Protein AF-A0AAV0SVF1-F1 (afdb_monomer_lite)

pLDDT: mean 73.75, std 19.64, range [35.25, 98.69]

InterPro domains:
  IPR013882 DNA endonuclease activator Ctp1, C-terminal [PF08573] (170-200)
  IPR033316 DNA endonuclease RBBP8-like [PTHR15107] (120-200)

Organism: NCBI:txid86335

Sequence (203 aa):
MEWWDEKKALLATIQRQEQEAVALARRFKLLQQTLKEQQKLLDRYQRALGAVEAKSRSSAAKPKRSTTKKTAIIKPIVHRSNSGLASTWAEEKRRMLKKSKWEQMLGLAALGTSDKESFQVEQTSDRPKSFAYIEVVRNREERKALLGHDCIECKKYYDALGEIGTIDAAAQKHKCSRHRARFEPYQTPDDFWRLSFPDSEPQ

Secondary structure (DSSP, 8-state):
--HHHHHHHHHHHHHHHHHHHHHHHHHHHHHHHHHHHHHHHHHHHHHHHHHHHHHHHHHT--------------PPP--------PPPHHHHHHHHHS--HHHHHHHHHTT--S---------S--S--SS--------HHHHHHSPB---HHHHHHHHHHGGGGTTSHHHHHHHH-S-B-SSPPPPPPTTTT--S-------

Radius of gyration: 34.01 Å; chains: 1; bounding box: 77×52×99 Å

Foldseek 3Di:
DPVVVVVVVVVVVVVVVVVVVVVVVVVVVVVVVVVVVVVVVVVVVVVVVVVVVVVVVVVVDDDDDDDDDDDDDDDDDPPPPPPDDPQDVVRVVVVVVPQDPVRVVVVVVVPDDDDDDDPPPPDPPPDPDPDDDFDDDPDPVVQLPFQADADPVNVVVVVVVPPPCVVPVRVVRSVPGPHGGNDDDDDQDPPNPPPDDPPPPDD

Structure (mmCIF, N/CA/C/O backbone):
data_AF-A0AAV0SVF1-F1
#
_entry.id   AF-A0AAV0SVF1-F1
#
loop_
_atom_site.group_PDB
_atom_site.id
_atom_site.type_symbol
_atom_site.label_atom_id
_atom_site.label_alt_id
_atom_site.label_comp_id
_atom_site.label_asym_id
_atom_site.label_entity_id
_atom_site.label_seq_id
_atom_site.pdbx_PDB_ins_code
_atom_site.Cartn_x
_atom_site.Cartn_y
_atom_site.Cartn_z
_atom_site.occupancy
_atom_site.B_iso_or_equiv
_atom_site.auth_seq_id
_atom_site.auth_comp_id
_atom_site.auth_asym_id
_atom_site.auth_atom_id
_atom_site.pdbx_PDB_model_num
ATOM 1 N N . MET A 1 1 ? 24.956 6.305 -26.436 1.00 60.16 1 MET A N 1
ATOM 2 C CA . MET A 1 1 ? 25.172 6.911 -25.109 1.00 60.16 1 MET A CA 1
ATOM 3 C C . MET A 1 1 ? 26.489 6.367 -24.602 1.00 60.16 1 MET A C 1
ATOM 5 O O . MET A 1 1 ? 26.703 5.169 -24.729 1.00 60.16 1 MET A O 1
ATOM 9 N N . GLU A 1 2 ? 27.383 7.230 -24.129 1.00 92.56 2 GLU A N 1
ATOM 10 C CA . GLU A 1 2 ? 28.657 6.795 -23.556 1.00 92.56 2 GLU A CA 1
ATOM 11 C C . GLU A 1 2 ? 28.394 6.188 -22.171 1.00 92.56 2 GLU A C 1
ATOM 13 O O . GLU A 1 2 ? 27.665 6.763 -21.363 1.00 92.56 2 GLU A O 1
ATOM 18 N N . TRP A 1 3 ? 28.997 5.039 -21.861 1.00 93.25 3 TRP A N 1
ATOM 19 C CA . TRP A 1 3 ? 28.802 4.325 -20.585 1.00 93.25 3 TRP A CA 1
ATOM 20 C C . TRP A 1 3 ? 29.055 5.201 -19.336 1.00 93.25 3 TRP A C 1
ATOM 22 O O . TRP A 1 3 ? 28.461 5.001 -18.273 1.00 93.25 3 TRP A O 1
ATOM 32 N N . TRP A 1 4 ? 29.908 6.219 -19.460 1.00 93.62 4 TRP A N 1
ATOM 33 C CA . TRP A 1 4 ? 30.178 7.193 -18.402 1.00 93.62 4 TRP A CA 1
ATOM 34 C C . TRP A 1 4 ? 28.961 8.052 -18.037 1.00 93.62 4 TRP A C 1
ATOM 36 O O . TRP A 1 4 ? 28.755 8.341 -16.854 1.00 93.62 4 TRP A O 1
ATOM 46 N N . ASP A 1 5 ? 28.133 8.418 -19.017 1.00 95.94 5 ASP A N 1
ATOM 47 C CA . ASP A 1 5 ? 26.912 9.195 -18.792 1.00 95.94 5 ASP A CA 1
ATOM 48 C C . ASP A 1 5 ? 25.851 8.352 -18.084 1.00 95.94 5 ASP A C 1
ATOM 50 O O . ASP A 1 5 ? 25.214 8.814 -17.135 1.00 95.94 5 ASP A O 1
ATOM 54 N N . GLU A 1 6 ? 25.725 7.083 -18.474 1.00 95.31 6 GLU A N 1
ATOM 55 C CA . GLU A 1 6 ? 24.835 6.120 -17.820 1.00 95.31 6 GLU A CA 1
ATOM 56 C C . GLU A 1 6 ? 25.246 5.896 -16.362 1.00 95.31 6 GLU A C 1
ATOM 58 O O . GLU A 1 6 ? 24.420 5.988 -15.452 1.00 95.31 6 GLU A O 1
ATOM 63 N N . LYS A 1 7 ? 26.545 5.699 -16.106 1.00 97.12 7 LYS A N 1
ATOM 64 C CA . LYS A 1 7 ? 27.084 5.581 -14.745 1.00 97.12 7 LYS A CA 1
ATOM 65 C C . LYS A 1 7 ? 26.778 6.823 -13.906 1.00 97.12 7 LYS A C 1
ATOM 67 O O . LYS A 1 7 ? 26.373 6.701 -12.749 1.00 97.12 7 LYS A O 1
ATOM 72 N N . LYS A 1 8 ? 26.953 8.019 -14.473 1.00 97.38 8 LYS A N 1
ATOM 73 C CA . LYS A 1 8 ? 26.656 9.286 -13.793 1.00 97.38 8 LYS A CA 1
ATOM 74 C C . LYS A 1 8 ? 25.164 9.419 -13.476 1.00 97.38 8 LYS A C 1
ATOM 76 O O . LYS A 1 8 ? 24.819 9.819 -12.365 1.00 97.38 8 LYS A O 1
ATOM 81 N N . ALA A 1 9 ? 24.292 9.050 -14.413 1.00 97.00 9 ALA A N 1
ATOM 82 C CA . ALA A 1 9 ? 22.846 9.061 -14.214 1.00 97.00 9 ALA A CA 1
ATOM 83 C C . ALA A 1 9 ? 22.417 8.094 -13.099 1.00 97.00 9 ALA A C 1
ATOM 85 O O . ALA A 1 9 ? 21.658 8.480 -12.211 1.00 97.00 9 ALA A O 1
ATOM 86 N N . LEU A 1 10 ? 22.956 6.871 -13.088 1.00 97.06 10 LEU A N 1
ATOM 87 C CA . LEU A 1 10 ? 22.670 5.878 -12.049 1.00 97.06 10 LEU A CA 1
ATOM 88 C C . LEU A 1 10 ? 23.103 6.356 -10.660 1.00 97.06 10 LEU A C 1
ATOM 90 O O . LEU A 1 10 ? 22.326 6.263 -9.711 1.00 97.06 10 LEU A O 1
ATOM 94 N N . LEU A 1 11 ? 24.304 6.928 -10.539 1.00 98.19 11 LEU A N 1
ATOM 95 C CA . LEU A 1 11 ? 24.783 7.486 -9.271 1.00 98.19 11 LEU A CA 1
ATOM 96 C C . LEU A 1 11 ? 23.905 8.645 -8.784 1.00 98.19 11 LEU A C 1
ATOM 98 O O . LEU A 1 11 ? 23.599 8.718 -7.596 1.00 98.19 11 LEU A O 1
ATOM 102 N N . ALA A 1 12 ? 23.452 9.518 -9.687 1.00 98.12 12 ALA A N 1
ATOM 103 C CA . ALA A 1 12 ? 22.538 10.601 -9.335 1.00 98.12 12 ALA A CA 1
ATOM 104 C C . ALA A 1 12 ? 21.180 10.075 -8.834 1.00 98.12 12 ALA A C 1
ATOM 106 O O . ALA A 1 12 ? 20.622 10.617 -7.877 1.00 98.12 12 ALA A O 1
ATOM 107 N N . THR A 1 13 ? 20.658 9.002 -9.437 1.00 97.94 13 THR A N 1
ATOM 108 C CA . THR A 1 13 ? 19.427 8.347 -8.969 1.00 97.94 13 THR A CA 1
ATOM 109 C C . THR A 1 13 ? 19.617 7.728 -7.586 1.00 97.94 13 THR A C 1
ATOM 111 O O . THR A 1 13 ? 18.765 7.934 -6.722 1.00 97.94 13 THR A O 1
ATOM 114 N N . ILE A 1 14 ? 20.736 7.037 -7.342 1.00 98.38 14 ILE A N 1
ATOM 115 C CA . ILE A 1 14 ? 21.052 6.459 -6.024 1.00 98.38 14 ILE A CA 1
ATOM 116 C C . ILE A 1 14 ? 21.102 7.561 -4.960 1.00 98.38 14 ILE A C 1
ATOM 118 O O . ILE A 1 14 ? 20.411 7.469 -3.948 1.00 98.38 14 ILE A O 1
ATOM 122 N N . GLN A 1 15 ? 21.825 8.652 -5.222 1.00 98.38 15 GLN A N 1
ATOM 123 C CA . GLN A 1 15 ? 21.910 9.783 -4.293 1.00 98.38 15 GLN A CA 1
ATOM 124 C C . GLN A 1 15 ? 20.539 10.397 -3.990 1.00 98.38 15 GLN A C 1
ATOM 126 O O . GLN A 1 15 ? 20.249 10.746 -2.845 1.00 98.38 15 GLN A O 1
ATOM 131 N N . ARG A 1 16 ? 19.669 10.520 -5.000 1.00 98.50 16 ARG A N 1
ATOM 132 C CA . ARG A 1 16 ? 18.301 11.015 -4.802 1.00 98.50 16 ARG A CA 1
ATOM 133 C C . ARG A 1 16 ? 17.500 10.087 -3.891 1.00 98.50 16 ARG A C 1
ATOM 135 O O . ARG A 1 16 ? 16.871 10.563 -2.951 1.00 98.50 16 ARG A O 1
ATOM 142 N N . GLN A 1 17 ? 17.560 8.781 -4.137 1.00 98.31 17 GLN A N 1
ATOM 143 C CA . GLN A 1 17 ? 16.862 7.786 -3.322 1.00 98.31 17 GLN A CA 1
ATOM 144 C C . GLN A 1 17 ? 17.359 7.787 -1.872 1.00 98.31 17 GLN A C 1
ATOM 146 O O . GLN A 1 17 ? 16.555 7.701 -0.944 1.00 98.31 17 GLN A O 1
ATOM 151 N N . GLU A 1 18 ? 18.663 7.957 -1.651 1.00 98.44 18 GLU A N 1
ATOM 152 C CA . GLU A 1 18 ? 19.232 8.099 -0.308 1.00 98.44 18 GLU A CA 1
ATOM 153 C C . GLU A 1 18 ? 18.702 9.350 0.406 1.00 98.44 18 GLU A C 1
ATOM 155 O O . GLU A 1 18 ? 18.286 9.282 1.566 1.00 98.44 18 GLU A O 1
ATOM 160 N N . GLN A 1 19 ? 18.651 10.493 -0.285 1.00 98.31 19 GLN A N 1
ATOM 161 C CA . GLN A 1 19 ? 18.098 11.730 0.273 1.00 98.31 19 GLN A CA 1
ATOM 162 C C . GLN A 1 19 ? 16.609 11.592 0.613 1.00 98.31 19 GLN A C 1
ATOM 164 O O . GLN A 1 19 ? 16.176 12.011 1.692 1.00 98.31 19 GLN A O 1
ATOM 169 N N . GLU A 1 20 ? 15.829 10.972 -0.273 1.00 98.19 20 GLU A N 1
ATOM 170 C CA . GLU A 1 20 ? 14.415 10.677 -0.045 1.00 98.19 20 GLU A CA 1
ATOM 171 C C . GLU A 1 20 ? 14.228 9.758 1.167 1.00 98.19 20 GLU A C 1
ATOM 173 O O . GLU A 1 20 ? 13.408 10.054 2.041 1.00 98.19 20 GLU A O 1
ATOM 178 N N . ALA A 1 21 ? 15.034 8.701 1.292 1.00 98.25 21 ALA A N 1
ATOM 179 C CA . ALA A 1 21 ? 14.998 7.795 2.436 1.00 98.25 21 ALA A CA 1
ATOM 180 C C . ALA A 1 21 ? 15.298 8.525 3.757 1.00 98.25 21 ALA A C 1
ATOM 182 O O . ALA A 1 21 ? 14.586 8.344 4.751 1.00 98.25 21 ALA A O 1
ATOM 183 N N . VAL A 1 22 ? 16.294 9.417 3.771 1.00 98.44 22 VAL A N 1
ATOM 184 C CA . VAL A 1 22 ? 16.617 10.247 4.944 1.00 98.44 22 VAL A CA 1
ATOM 185 C C . VAL A 1 22 ? 15.463 11.194 5.289 1.00 98.44 22 VAL A C 1
ATOM 187 O O . VAL A 1 22 ? 15.104 11.334 6.465 1.00 98.44 22 VAL A O 1
ATOM 190 N N . ALA A 1 23 ? 14.849 11.834 4.293 1.00 98.19 23 ALA A N 1
ATOM 191 C CA . ALA A 1 23 ? 13.707 12.719 4.502 1.00 98.19 23 ALA A CA 1
ATOM 192 C C . ALA A 1 23 ? 12.494 11.960 5.065 1.00 98.19 23 ALA A C 1
ATOM 194 O O . ALA A 1 23 ? 11.862 12.417 6.024 1.00 98.19 23 ALA A O 1
ATOM 195 N N . LEU A 1 24 ? 12.200 10.776 4.525 1.00 98.44 24 LEU A N 1
ATOM 196 C CA . LEU A 1 24 ? 11.136 9.902 5.015 1.00 98.44 24 LEU A CA 1
ATOM 197 C C . LEU A 1 24 ? 11.396 9.442 6.450 1.00 98.44 24 LEU A C 1
ATOM 199 O O . LEU A 1 24 ? 10.483 9.496 7.272 1.00 98.44 24 LEU A O 1
ATOM 203 N N . ALA A 1 25 ? 12.635 9.088 6.800 1.00 98.38 25 ALA A N 1
ATOM 204 C CA . ALA A 1 25 ? 12.987 8.708 8.166 1.00 98.38 25 ALA A CA 1
ATOM 205 C C . ALA A 1 25 ? 12.718 9.841 9.174 1.00 98.38 25 ALA A C 1
ATOM 207 O O . ALA A 1 25 ? 12.224 9.593 10.277 1.00 98.38 25 ALA A O 1
ATOM 208 N N . ARG A 1 26 ? 12.989 11.100 8.797 1.00 98.44 26 ARG A N 1
ATOM 209 C CA . ARG A 1 26 ? 12.666 12.276 9.628 1.00 98.44 26 ARG A CA 1
ATOM 210 C C . ARG A 1 26 ? 11.157 12.456 9.787 1.00 98.44 26 ARG A C 1
ATOM 212 O O . ARG A 1 26 ? 10.683 12.613 10.911 1.00 98.44 26 ARG A O 1
ATOM 219 N N . ARG A 1 27 ? 10.401 12.381 8.684 1.00 98.50 27 ARG A N 1
ATOM 220 C CA . ARG A 1 27 ? 8.928 12.480 8.697 1.00 98.50 27 ARG A CA 1
ATOM 221 C C . ARG A 1 27 ? 8.298 11.382 9.552 1.00 98.50 27 ARG A C 1
ATOM 223 O O . ARG A 1 27 ? 7.418 11.661 10.358 1.00 98.50 27 ARG A O 1
ATOM 230 N N . PHE A 1 28 ? 8.789 10.152 9.427 1.00 98.69 28 PHE A N 1
ATOM 231 C CA . PHE A 1 28 ? 8.320 9.019 10.215 1.00 98.69 28 PHE A CA 1
ATOM 232 C C . PHE A 1 28 ? 8.576 9.217 11.713 1.00 98.69 28 PHE A C 1
ATOM 234 O O . PHE A 1 28 ? 7.668 9.015 12.516 1.00 98.69 28 PHE A O 1
ATOM 241 N N . LYS A 1 29 ? 9.770 9.684 12.104 1.00 98.62 29 LYS A N 1
ATOM 242 C CA . LYS A 1 29 ? 10.071 10.009 13.509 1.00 98.62 29 LYS A CA 1
ATOM 243 C C . LYS A 1 29 ? 9.132 11.077 14.069 1.00 98.62 29 LYS A C 1
ATOM 245 O O . LYS A 1 29 ? 8.636 10.908 15.181 1.00 98.62 29 LYS A O 1
ATOM 250 N N . LEU A 1 30 ? 8.860 12.135 13.302 1.00 98.69 30 LEU A N 1
ATOM 251 C CA . LEU A 1 30 ? 7.905 13.172 13.697 1.00 98.69 30 LEU A CA 1
ATOM 252 C C . LEU A 1 30 ? 6.506 12.573 13.905 1.00 98.69 30 LEU A C 1
ATOM 254 O O . LEU A 1 30 ? 5.886 12.804 14.935 1.00 98.69 30 LEU A O 1
ATOM 258 N N . LEU A 1 31 ? 6.043 11.736 12.975 1.00 98.62 31 LEU A N 1
ATOM 259 C CA . LEU A 1 31 ? 4.741 11.071 13.069 1.00 98.62 31 LEU A CA 1
ATOM 260 C C . LEU A 1 31 ? 4.654 10.139 14.290 1.00 98.62 31 LEU A C 1
ATOM 262 O O . LEU A 1 31 ? 3.637 10.090 14.976 1.00 98.62 31 LEU A O 1
ATOM 266 N N . GLN A 1 32 ? 5.735 9.432 14.624 1.00 98.56 32 GLN A N 1
ATOM 267 C CA . GLN A 1 32 ? 5.795 8.631 15.848 1.00 98.56 32 GLN A CA 1
ATOM 268 C C . GLN A 1 32 ? 5.722 9.490 17.118 1.00 98.56 32 GLN A C 1
ATOM 270 O O . GLN A 1 32 ? 5.117 9.068 18.106 1.00 98.56 32 GLN A O 1
ATOM 275 N N . GLN A 1 33 ? 6.351 10.668 17.120 1.00 98.50 33 GLN A N 1
ATOM 276 C CA . GLN A 1 33 ? 6.280 11.605 18.242 1.00 98.50 33 GLN A CA 1
ATOM 277 C C . GLN A 1 33 ? 4.860 12.147 18.410 1.00 98.50 33 GLN A C 1
ATOM 279 O O . GLN A 1 33 ? 4.310 12.038 19.506 1.00 98.50 33 GLN A O 1
ATOM 284 N N . THR A 1 34 ? 4.235 12.622 17.330 1.00 98.50 34 THR A N 1
ATOM 285 C CA . THR A 1 34 ? 2.867 13.151 17.382 1.00 98.50 34 THR A CA 1
ATOM 286 C C . THR A 1 34 ? 1.877 12.082 17.826 1.00 98.50 34 THR A C 1
ATOM 288 O O . THR A 1 34 ? 1.050 12.341 18.694 1.00 98.50 34 THR A O 1
ATOM 291 N N . LEU A 1 35 ? 1.998 10.844 17.339 1.00 98.69 35 LEU A N 1
ATOM 292 C CA . LEU A 1 35 ? 1.140 9.737 17.772 1.00 98.69 35 LEU A CA 1
ATOM 293 C C . LEU A 1 35 ? 1.289 9.472 19.281 1.00 98.69 35 LEU A C 1
ATOM 295 O O . LEU A 1 35 ? 0.290 9.349 19.993 1.00 98.69 35 LEU A O 1
ATOM 299 N N . LYS A 1 36 ? 2.521 9.462 19.810 1.00 98.50 36 LYS A N 1
ATOM 300 C CA . LYS A 1 36 ? 2.759 9.323 21.259 1.00 98.50 36 LYS A CA 1
ATOM 301 C C . LYS A 1 36 ? 2.145 10.472 22.062 1.00 98.50 36 LYS A C 1
ATOM 303 O O . LYS A 1 36 ? 1.623 10.237 23.151 1.00 98.50 36 LYS A O 1
ATOM 308 N N . GLU A 1 37 ? 2.214 11.700 21.560 1.00 98.50 37 GLU A N 1
ATOM 309 C CA . GLU A 1 37 ? 1.591 12.866 22.196 1.00 98.50 37 GLU A CA 1
ATOM 310 C C . GLU A 1 37 ? 0.065 12.760 22.216 1.00 98.50 37 GLU A C 1
ATOM 312 O O . GLU A 1 37 ? -0.541 12.984 23.267 1.00 98.50 37 GLU A O 1
ATOM 317 N N . GLN A 1 38 ? -0.544 12.335 21.104 1.00 98.31 38 GLN A N 1
ATOM 318 C CA . GLN A 1 38 ? -1.983 12.079 21.029 1.00 98.31 38 GLN A CA 1
ATOM 319 C C . GLN A 1 38 ? -2.408 10.993 22.025 1.00 98.31 38 GLN A C 1
ATOM 321 O O . GLN A 1 38 ? -3.366 11.190 22.771 1.00 98.31 38 GLN A O 1
ATOM 326 N N . GLN A 1 39 ? -1.654 9.893 22.138 1.00 98.06 39 GLN A N 1
ATOM 327 C CA . GLN A 1 39 ? -1.948 8.849 23.125 1.00 98.06 39 GLN A CA 1
ATOM 328 C C . GLN A 1 39 ? -1.902 9.390 24.561 1.00 98.06 39 GLN A C 1
ATOM 330 O O . GLN A 1 39 ? -2.814 9.147 25.349 1.00 98.06 39 GLN A O 1
ATOM 335 N N . LYS A 1 40 ? -0.879 10.185 24.904 1.00 98.38 40 LYS A N 1
ATOM 336 C CA . LYS A 1 40 ? -0.780 10.820 26.231 1.00 98.38 40 LYS A CA 1
ATOM 337 C C . LYS A 1 40 ? -1.947 11.768 26.509 1.00 98.38 40 LYS A C 1
ATOM 339 O O . LYS A 1 40 ? -2.379 11.902 27.653 1.00 98.38 40 LYS A O 1
ATOM 344 N N . LEU A 1 41 ? -2.421 12.483 25.493 1.00 98.38 41 LEU A N 1
ATOM 345 C CA . LEU A 1 41 ? -3.574 13.371 25.594 1.00 98.38 41 LEU A CA 1
ATOM 346 C C . LEU A 1 41 ? -4.857 12.573 25.860 1.00 98.38 41 LEU A C 1
ATOM 348 O O . LEU A 1 41 ? -5.560 12.883 26.821 1.00 98.38 41 LEU A O 1
ATOM 352 N N . LEU A 1 42 ? -5.095 11.490 25.120 1.00 98.19 42 LEU A N 1
ATOM 353 C CA . LEU A 1 42 ? -6.217 10.581 25.368 1.00 98.19 42 LEU A CA 1
ATOM 354 C C . LEU A 1 42 ? -6.173 9.975 26.779 1.00 98.19 42 LEU A C 1
ATOM 356 O O . LEU A 1 42 ? -7.183 9.993 27.481 1.00 98.19 42 LEU A O 1
ATOM 360 N N . ASP A 1 43 ? -5.002 9.541 27.250 1.00 97.75 43 ASP A N 1
ATOM 361 C CA . ASP A 1 43 ? -4.833 9.003 28.607 1.00 97.75 43 ASP A CA 1
ATOM 362 C C . ASP A 1 43 ? -5.130 10.047 29.702 1.00 97.75 43 ASP A C 1
ATOM 364 O O . ASP A 1 43 ? -5.517 9.702 30.824 1.00 97.75 43 ASP A O 1
ATOM 368 N N . ARG A 1 44 ? -4.909 11.340 29.425 1.00 98.19 44 ARG A N 1
ATOM 369 C CA . ARG A 1 44 ? -5.296 12.431 30.336 1.00 98.19 44 ARG A CA 1
ATOM 370 C C . ARG A 1 44 ? -6.811 12.608 30.357 1.00 98.19 44 ARG A C 1
ATOM 372 O O . ARG A 1 44 ? -7.381 12.675 31.445 1.00 98.19 44 ARG A O 1
ATOM 379 N N . TYR A 1 45 ? -7.459 12.614 29.193 1.00 98.06 45 TYR A N 1
ATOM 380 C CA . TYR A 1 45 ? -8.918 12.720 29.100 1.00 98.06 45 TYR A CA 1
ATOM 381 C C . TYR A 1 45 ? -9.632 11.548 29.773 1.00 98.06 45 TYR A C 1
ATOM 383 O O . TYR A 1 45 ? -10.532 11.770 30.577 1.00 98.06 45 TYR A O 1
ATOM 391 N N . GLN A 1 46 ? -9.191 10.312 29.530 1.00 96.19 46 GLN A N 1
ATOM 392 C CA . GLN A 1 46 ? -9.769 9.128 30.174 1.00 96.19 46 GLN A CA 1
ATOM 393 C C . GLN A 1 46 ? -9.668 9.197 31.703 1.00 96.19 46 GLN A C 1
ATOM 395 O O . GLN A 1 46 ? -10.628 8.880 32.404 1.00 96.19 46 GLN A O 1
ATOM 400 N N . ARG A 1 47 ? -8.532 9.667 32.238 1.00 96.31 47 ARG A N 1
ATOM 401 C CA . ARG A 1 47 ? -8.363 9.876 33.685 1.00 96.31 47 ARG A CA 1
ATOM 402 C C . ARG A 1 47 ? -9.284 10.961 34.234 1.00 96.31 47 ARG A C 1
ATOM 404 O O . ARG A 1 47 ? -9.858 10.767 35.301 1.00 96.31 47 ARG A O 1
ATOM 411 N N . ALA A 1 48 ? -9.436 12.076 33.522 1.00 96.00 48 ALA A N 1
ATOM 412 C CA . ALA A 1 48 ? -10.337 13.151 33.926 1.00 96.00 48 ALA A CA 1
ATOM 413 C C . ALA A 1 48 ? -11.800 12.678 33.955 1.00 96.00 48 ALA A C 1
ATOM 415 O O . ALA A 1 48 ? -12.484 12.897 34.952 1.00 96.00 48 ALA A O 1
ATOM 416 N N . LEU A 1 49 ? -12.247 11.963 32.917 1.00 96.00 49 LEU A N 1
ATOM 417 C CA . LEU A 1 49 ? -13.585 11.368 32.868 1.00 96.00 49 LEU A CA 1
ATOM 418 C C . LEU A 1 49 ? -13.805 10.389 34.028 1.00 96.00 49 LEU A C 1
ATOM 420 O O . LEU A 1 49 ? -14.779 10.529 34.763 1.00 96.00 49 LEU A O 1
ATOM 424 N N . GLY A 1 50 ? -12.855 9.481 34.279 1.00 93.62 50 GLY A N 1
ATOM 425 C CA . GLY A 1 50 ? -12.934 8.555 35.413 1.00 93.62 50 GLY A CA 1
ATOM 426 C C . GLY A 1 50 ? -12.968 9.257 36.778 1.00 93.62 50 GLY A C 1
ATOM 427 O O . GLY A 1 50 ? -13.668 8.810 37.686 1.00 93.62 50 GLY A O 1
ATOM 428 N N . ALA A 1 51 ? -12.264 10.382 36.939 1.00 92.00 51 ALA A N 1
ATOM 429 C CA . ALA A 1 51 ? -12.308 11.180 38.166 1.00 92.00 51 ALA A CA 1
ATOM 430 C C . ALA A 1 51 ? -13.667 11.876 38.364 1.00 92.00 51 ALA A C 1
ATOM 432 O O . ALA A 1 51 ? -14.170 11.926 39.488 1.00 92.00 51 ALA A O 1
ATOM 433 N N . VAL A 1 52 ? -14.281 12.379 37.287 1.00 90.88 52 VAL A N 1
ATOM 434 C CA . VAL A 1 52 ? -15.634 12.961 37.315 1.00 90.88 52 VAL A CA 1
ATOM 435 C C . VAL A 1 52 ? -16.669 11.890 37.662 1.00 90.88 52 VAL A C 1
ATOM 437 O O . VAL A 1 52 ? -17.484 12.099 38.562 1.00 90.88 52 VAL A O 1
ATOM 440 N N . GLU A 1 53 ? -16.592 10.716 37.033 1.00 89.19 53 GLU A N 1
ATOM 441 C CA . GLU A 1 53 ? -17.454 9.576 37.356 1.00 89.19 53 GLU A CA 1
ATOM 442 C C . GLU A 1 53 ? -17.293 9.143 38.821 1.00 89.19 53 GLU A C 1
ATOM 444 O O . GLU A 1 53 ? -18.287 8.995 39.535 1.00 89.19 53 GLU A O 1
ATOM 449 N N . ALA A 1 54 ? -16.060 9.013 39.320 1.00 84.31 54 ALA A N 1
ATOM 450 C CA . ALA A 1 54 ? -15.795 8.674 40.719 1.00 84.31 54 ALA A CA 1
ATOM 451 C C . ALA A 1 54 ? -16.348 9.727 41.695 1.00 84.31 54 ALA A C 1
ATOM 453 O O . ALA A 1 54 ? -16.922 9.372 42.727 1.00 84.31 54 ALA A O 1
ATOM 454 N N . LYS A 1 55 ? -16.232 11.018 41.357 1.00 82.00 55 LYS A N 1
ATOM 455 C CA . LYS A 1 55 ? -16.769 12.118 42.169 1.00 82.00 55 LYS A CA 1
ATOM 456 C C . LYS A 1 55 ? -18.300 12.170 42.158 1.00 82.00 55 LYS A C 1
ATOM 458 O O . LYS A 1 55 ? -18.892 12.480 43.185 1.00 82.00 55 LYS A O 1
ATOM 463 N N . SER A 1 56 ? -18.940 11.815 41.042 1.00 77.50 56 SER A N 1
ATOM 464 C CA . SER A 1 56 ? -20.402 11.665 40.967 1.00 77.50 56 SER A CA 1
ATOM 465 C C . SER A 1 56 ? -20.916 10.483 41.802 1.00 77.50 56 SER A C 1
ATOM 467 O O . SER A 1 56 ? -21.962 10.568 42.441 1.00 77.50 56 SER A O 1
ATOM 469 N N . ARG A 1 57 ? -20.151 9.383 41.862 1.00 73.44 57 ARG A N 1
ATOM 470 C CA . ARG A 1 57 ? -20.490 8.207 42.674 1.00 73.44 57 ARG A CA 1
ATOM 471 C C . ARG A 1 57 ? -20.348 8.469 44.174 1.00 73.44 57 ARG A C 1
ATOM 473 O O . ARG A 1 57 ? -21.164 7.974 44.945 1.00 73.44 57 ARG A O 1
ATOM 480 N N . SER A 1 58 ? -19.350 9.247 44.600 1.00 66.38 58 SER A N 1
ATOM 481 C CA . SER A 1 58 ? -19.152 9.563 46.022 1.00 66.38 58 SER A CA 1
ATOM 482 C C . SER A 1 58 ? -20.150 10.592 46.566 1.00 66.38 58 SER A C 1
ATOM 484 O O . SER A 1 58 ? -20.503 10.520 47.741 1.00 66.38 58 SER A O 1
ATOM 486 N N . SER A 1 59 ? -20.678 11.501 45.737 1.00 60.06 59 SER A N 1
ATOM 487 C CA . SER A 1 59 ? -21.730 12.448 46.143 1.00 60.06 59 SER A CA 1
ATOM 488 C C . SER A 1 59 ? -23.130 11.823 46.248 1.00 60.06 59 SER A C 1
ATOM 490 O O . SER A 1 59 ? -23.977 12.360 46.962 1.00 60.06 59 SER A O 1
ATOM 492 N N . ALA A 1 60 ? -23.369 10.669 45.615 1.00 59.53 60 ALA A N 1
ATOM 493 C CA . ALA A 1 60 ? -24.619 9.908 45.726 1.00 59.53 60 ALA A CA 1
ATOM 494 C C . ALA A 1 60 ? -24.720 9.043 47.006 1.00 59.53 60 ALA A C 1
ATOM 496 O O . ALA A 1 60 ? -25.793 8.534 47.329 1.00 59.53 60 ALA A O 1
ATOM 497 N N . ALA A 1 61 ? -23.633 8.890 47.771 1.00 51.97 61 ALA A N 1
ATOM 498 C CA . ALA A 1 61 ? -23.582 8.069 48.982 1.00 51.97 61 ALA A CA 1
ATOM 499 C C . ALA A 1 61 ? -23.804 8.898 50.268 1.00 51.97 61 ALA A C 1
ATOM 501 O O . ALA A 1 61 ? -22.898 9.068 51.080 1.00 51.97 61 ALA A O 1
ATOM 502 N N . LYS A 1 62 ? -25.027 9.403 50.492 1.00 45.91 62 LYS A N 1
ATOM 503 C CA . LYS A 1 62 ? -25.494 9.836 51.830 1.00 45.91 62 LYS A CA 1
ATOM 504 C C . LYS A 1 62 ? -26.520 8.822 52.363 1.00 45.91 62 LYS A C 1
ATOM 506 O O . LYS A 1 62 ? -27.593 8.713 51.771 1.00 45.91 62 LYS A O 1
ATOM 511 N N . PRO A 1 63 ? -26.261 8.100 53.471 1.00 46.41 63 PRO A N 1
ATOM 512 C CA . PRO A 1 63 ? -27.226 7.151 54.017 1.00 46.41 63 PRO A CA 1
ATOM 513 C C . PRO A 1 63 ? -28.292 7.886 54.845 1.00 46.41 63 PRO A C 1
ATOM 515 O O . PRO A 1 63 ? -27.984 8.491 55.872 1.00 46.41 63 PRO A O 1
ATOM 518 N N . LYS A 1 64 ? -29.567 7.814 54.438 1.00 40.34 64 LYS A N 1
ATOM 519 C CA . LYS A 1 64 ? -30.690 8.110 55.341 1.00 40.34 64 LYS A CA 1
ATOM 520 C C . LYS A 1 64 ? -30.954 6.874 56.204 1.00 40.34 64 LYS A C 1
ATOM 522 O O . LYS A 1 64 ? -31.379 5.837 55.709 1.00 40.34 64 LYS A O 1
ATOM 527 N N . ARG A 1 65 ? -30.667 7.000 57.500 1.00 44.62 65 ARG A N 1
ATOM 528 C CA . ARG A 1 65 ? -30.976 6.021 58.547 1.00 44.62 65 ARG A CA 1
ATOM 529 C C . ARG A 1 65 ? -32.440 6.201 58.957 1.00 44.62 65 ARG A C 1
ATOM 531 O O . ARG A 1 65 ? -32.773 7.222 59.549 1.00 44.62 65 ARG A O 1
ATOM 538 N N . SER A 1 66 ? -33.295 5.220 58.691 1.00 40.28 66 SER A N 1
ATOM 539 C CA . SER A 1 66 ? -34.576 5.085 59.388 1.00 40.28 66 SER A CA 1
ATOM 540 C C . SER A 1 66 ? -34.808 3.627 59.773 1.00 40.28 66 SER A C 1
ATOM 542 O O . SER A 1 66 ? -34.594 2.688 59.012 1.00 40.28 66 SER A O 1
ATOM 544 N N . THR A 1 67 ? -35.156 3.460 61.040 1.00 43.00 67 THR A N 1
ATOM 545 C CA . THR A 1 67 ? -35.490 2.210 61.709 1.00 43.00 67 THR A CA 1
ATOM 546 C C . THR A 1 67 ? -36.947 1.853 61.441 1.00 43.00 67 THR A C 1
ATOM 548 O O . THR A 1 67 ? -37.795 2.729 61.576 1.00 43.00 67 THR A O 1
ATOM 551 N N . THR A 1 68 ? -37.260 0.584 61.173 1.00 35.25 68 THR A N 1
ATOM 552 C CA . THR A 1 68 ? -38.427 -0.139 61.730 1.00 35.25 68 THR A CA 1
ATOM 553 C C . THR A 1 68 ? -38.387 -1.617 61.327 1.00 35.25 68 THR A C 1
ATOM 555 O O . THR A 1 68 ? -37.748 -2.005 60.354 1.00 35.25 68 THR A O 1
ATOM 558 N N . LYS A 1 69 ? -38.975 -2.454 62.184 1.00 39.25 69 LYS A N 1
ATOM 559 C CA . LYS A 1 69 ? -38.835 -3.914 62.280 1.00 39.25 69 LYS A CA 1
ATOM 560 C C . LYS A 1 69 ? -40.022 -4.662 61.639 1.00 39.25 69 LYS A C 1
ATOM 562 O O . LYS A 1 69 ? -41.144 -4.215 61.829 1.00 39.25 69 LYS A O 1
ATOM 567 N N . LYS A 1 70 ? -39.728 -5.886 61.144 1.00 40.34 70 LYS A N 1
ATOM 568 C CA . LYS A 1 70 ? -40.588 -7.102 60.976 1.00 40.34 70 LYS A CA 1
ATOM 569 C C . LYS A 1 70 ? -41.701 -7.000 59.894 1.00 40.34 70 LYS A C 1
ATOM 571 O O . LYS A 1 70 ? -42.243 -5.931 59.698 1.00 40.34 70 LYS A O 1
ATOM 576 N N . THR A 1 71 ? -42.101 -8.025 59.122 1.00 38.94 71 THR A N 1
ATOM 577 C CA . THR A 1 71 ? -42.067 -9.499 59.272 1.00 38.94 71 THR A CA 1
ATOM 578 C C . THR A 1 71 ? -42.319 -10.205 57.915 1.00 38.94 71 THR A C 1
ATOM 580 O O . THR A 1 71 ? -42.958 -9.629 57.047 1.00 38.94 71 THR A O 1
ATOM 583 N N . ALA A 1 72 ? -41.928 -11.488 57.843 1.00 40.28 72 ALA A N 1
ATOM 584 C CA . ALA A 1 72 ? -42.529 -12.613 57.093 1.00 40.28 72 ALA A CA 1
ATOM 585 C C . ALA A 1 72 ? -42.257 -12.842 55.578 1.00 40.28 72 ALA A C 1
ATOM 587 O O . ALA A 1 72 ? -42.819 -12.208 54.697 1.00 40.28 72 ALA A O 1
ATOM 588 N N . ILE A 1 73 ? -41.440 -13.881 55.339 1.00 49.00 73 ILE A N 1
ATOM 589 C CA . ILE A 1 73 ? -41.678 -15.075 54.494 1.00 49.00 73 ILE A CA 1
ATOM 590 C C . ILE A 1 73 ? -42.297 -14.845 53.105 1.00 49.00 73 ILE A C 1
ATOM 592 O O . ILE A 1 73 ? -43.491 -15.033 52.923 1.00 49.00 73 ILE A O 1
ATOM 596 N N . ILE A 1 74 ? -41.426 -14.614 52.115 1.00 44.91 74 ILE A N 1
ATOM 597 C CA . ILE A 1 74 ? -41.511 -15.137 50.737 1.00 44.91 74 ILE A CA 1
ATOM 598 C C . ILE A 1 74 ? -40.056 -15.353 50.281 1.00 44.91 74 ILE A C 1
ATOM 600 O O . ILE A 1 74 ? -39.243 -14.435 50.374 1.00 44.91 74 ILE A O 1
ATOM 604 N N . LYS A 1 75 ? -39.679 -16.561 49.834 1.00 51.50 75 LYS A N 1
ATOM 605 C CA . LYS A 1 75 ? -38.351 -16.791 49.227 1.00 51.50 75 LYS A CA 1
ATOM 606 C C . LYS A 1 75 ? -38.338 -16.100 47.855 1.00 51.50 75 LYS A C 1
ATOM 608 O O . LYS A 1 75 ? -39.164 -16.477 47.024 1.00 51.50 75 LYS A O 1
ATOM 613 N N . PRO A 1 76 ? -37.454 -15.124 47.580 1.00 42.66 76 PRO A N 1
ATOM 614 C CA . PRO A 1 76 ? -37.423 -14.510 46.267 1.00 42.66 76 PRO A CA 1
ATOM 615 C C . PRO A 1 76 ? -36.760 -15.471 45.277 1.00 42.66 76 PRO A C 1
ATOM 617 O O . PRO A 1 76 ? -35.762 -16.126 45.586 1.00 42.66 76 PRO A O 1
ATOM 620 N N . ILE A 1 77 ? -37.301 -15.519 44.063 1.00 48.38 77 ILE A N 1
ATOM 621 C CA . ILE A 1 77 ? -36.556 -15.953 42.885 1.00 48.38 77 ILE A CA 1
ATOM 622 C C . ILE A 1 77 ? -35.294 -15.089 42.820 1.00 48.38 77 ILE A C 1
ATOM 624 O O . ILE A 1 77 ? -35.367 -13.864 42.714 1.00 48.38 77 ILE A O 1
ATOM 628 N N . VAL A 1 78 ? -34.129 -15.727 42.924 1.00 42.81 78 VAL A N 1
ATOM 629 C CA . VAL A 1 78 ? -32.836 -15.059 42.778 1.00 42.81 78 VAL A CA 1
ATOM 630 C C . VAL A 1 78 ? -32.644 -14.748 41.295 1.00 42.81 78 VAL A C 1
ATOM 632 O O . VAL A 1 78 ? -31.979 -15.481 40.568 1.00 42.81 78 VAL A O 1
ATOM 635 N N . HIS A 1 79 ? -33.209 -13.637 40.827 1.00 42.66 79 HIS A N 1
ATOM 636 C CA . HIS A 1 79 ? -32.617 -12.954 39.687 1.00 42.66 79 HIS A CA 1
ATOM 637 C C . HIS A 1 79 ? -31.285 -12.393 40.169 1.00 42.66 79 HIS A C 1
ATOM 639 O O . HIS A 1 79 ? -31.230 -11.444 40.948 1.00 42.66 79 HIS A O 1
ATOM 645 N N . ARG A 1 80 ? -30.207 -13.059 39.749 1.00 39.97 80 ARG A N 1
ATOM 646 C CA . ARG A 1 80 ? -28.819 -12.673 39.993 1.00 39.97 80 ARG A CA 1
ATOM 647 C C . ARG A 1 80 ? -28.631 -11.230 39.526 1.00 39.97 80 ARG A C 1
ATOM 649 O O . ARG A 1 80 ? -28.441 -10.980 38.338 1.00 39.97 80 ARG A O 1
ATOM 656 N N . SER A 1 81 ? -28.716 -10.280 40.452 1.00 39.47 81 SER A N 1
ATOM 657 C CA . SER A 1 81 ? -28.406 -8.885 40.180 1.00 39.47 81 SER A CA 1
ATOM 658 C C . SER A 1 81 ? -26.944 -8.821 39.765 1.00 39.47 81 SER A C 1
ATOM 660 O O . SER A 1 81 ? -26.049 -9.136 40.553 1.00 39.47 81 SER A O 1
ATOM 662 N N . ASN A 1 82 ? -26.693 -8.439 38.517 1.00 49.44 82 ASN A N 1
ATOM 663 C CA . ASN A 1 82 ? -25.356 -8.154 38.024 1.00 49.44 82 ASN A CA 1
ATOM 664 C C . ASN A 1 82 ? -24.895 -6.804 38.600 1.00 49.44 82 ASN A C 1
ATOM 666 O O . ASN A 1 82 ? -24.755 -5.817 37.889 1.00 49.44 82 ASN A O 1
ATOM 670 N N . SER A 1 83 ? -24.731 -6.739 39.922 1.00 48.81 83 SER A N 1
ATOM 671 C CA . SER A 1 83 ? -24.187 -5.592 40.644 1.00 48.81 83 SER A CA 1
ATOM 672 C C . SER A 1 83 ? -22.675 -5.759 40.781 1.00 48.81 83 SER A C 1
ATOM 674 O O . SER A 1 83 ? -22.129 -5.814 41.881 1.00 48.81 83 SER A O 1
ATOM 676 N N . GLY A 1 84 ? -21.992 -5.909 39.650 1.00 49.91 84 GLY A N 1
ATOM 677 C CA . GLY A 1 84 ? -20.558 -5.681 39.597 1.00 49.91 84 GLY A CA 1
ATOM 678 C C . GLY A 1 84 ? -20.345 -4.182 39.464 1.00 49.91 84 GLY A C 1
ATOM 679 O O . GLY A 1 84 ? -20.724 -3.599 38.450 1.00 49.91 84 GLY A O 1
ATOM 680 N N . LEU A 1 85 ? -19.758 -3.543 40.477 1.00 58.91 85 LEU A N 1
ATOM 681 C CA . LEU A 1 85 ? -19.088 -2.258 40.280 1.00 58.91 85 LEU A CA 1
ATOM 682 C C . LEU A 1 85 ? -18.235 -2.375 39.010 1.00 58.91 85 LEU A C 1
ATOM 684 O O . LEU A 1 85 ? -17.497 -3.350 38.874 1.00 58.91 85 LEU A O 1
ATOM 688 N N . ALA A 1 86 ? -18.397 -1.435 38.072 1.00 50.97 86 ALA A N 1
ATOM 689 C CA . ALA A 1 86 ? -17.650 -1.431 36.817 1.00 50.97 86 ALA A CA 1
ATOM 690 C C . ALA A 1 86 ? -16.169 -1.695 37.115 1.00 50.97 86 ALA A C 1
ATOM 692 O O . ALA A 1 86 ? -15.572 -0.947 37.896 1.00 50.97 86 ALA A O 1
ATOM 693 N N . SER A 1 87 ? -15.632 -2.791 36.563 1.00 63.72 87 SER A N 1
ATOM 694 C CA . SER A 1 87 ? -14.250 -3.206 36.790 1.00 63.72 87 SER A CA 1
ATOM 695 C C . SER A 1 87 ? -13.345 -2.010 36.554 1.00 63.72 87 SER A C 1
ATOM 697 O O . SER A 1 87 ? -13.458 -1.321 35.538 1.00 63.72 87 SER A O 1
ATOM 699 N N . THR A 1 88 ? -12.475 -1.717 37.518 1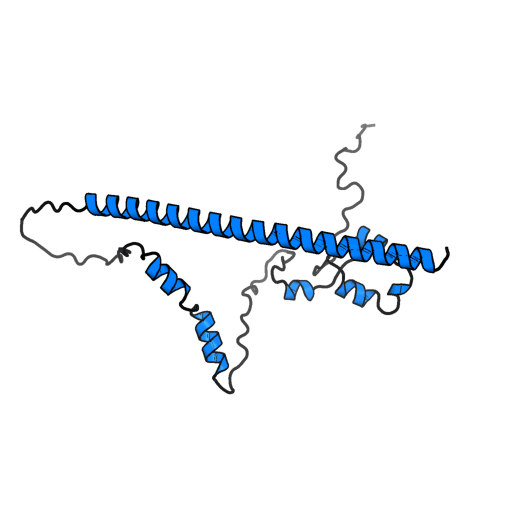.00 77.56 88 THR A N 1
ATOM 700 C CA . THR A 1 88 ? -11.522 -0.624 37.332 1.00 77.56 88 THR A CA 1
ATOM 701 C C . THR A 1 88 ? -10.698 -0.918 36.078 1.00 77.56 88 THR A C 1
ATOM 703 O O . THR A 1 88 ? -10.382 -2.074 35.798 1.00 77.56 88 THR A O 1
ATOM 706 N N . TRP A 1 89 ? -10.309 0.099 35.307 1.00 62.66 89 TRP A N 1
ATOM 707 C CA . TRP A 1 89 ? -9.510 -0.112 34.089 1.00 62.66 89 TRP A CA 1
ATOM 708 C C . TRP A 1 89 ? -8.206 -0.898 34.354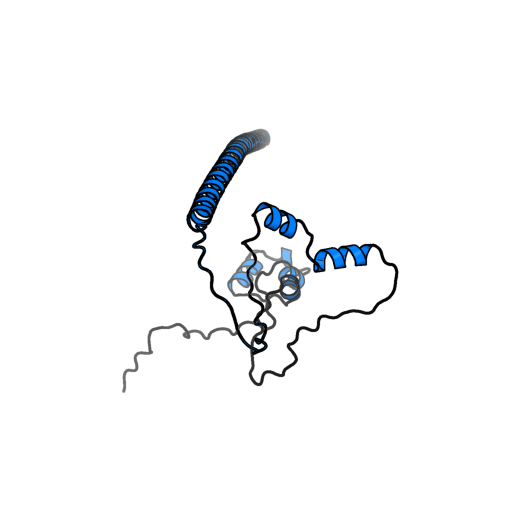 1.00 62.66 89 TRP A C 1
ATOM 710 O O . TRP A 1 89 ? -7.686 -1.581 33.476 1.00 62.66 89 TRP A O 1
ATOM 720 N N . ALA A 1 90 ? -7.703 -0.869 35.594 1.00 66.19 90 ALA A N 1
ATOM 721 C CA . ALA A 1 90 ? -6.600 -1.707 36.055 1.00 66.19 90 ALA A CA 1
ATOM 722 C C . ALA A 1 90 ? -6.962 -3.207 36.144 1.00 66.19 90 ALA A C 1
ATOM 724 O O . ALA A 1 90 ? -6.162 -4.051 35.738 1.00 66.19 90 ALA A O 1
ATOM 725 N N . GLU A 1 91 ? -8.152 -3.559 36.637 1.00 65.69 91 GLU A N 1
ATOM 726 C CA . GLU A 1 91 ? -8.674 -4.934 36.607 1.00 65.69 91 GLU A CA 1
ATOM 727 C C . GLU A 1 91 ? -9.028 -5.381 35.191 1.00 65.69 91 GLU A C 1
ATOM 729 O O . GLU A 1 91 ? -8.719 -6.511 34.821 1.00 65.69 91 GLU A O 1
ATOM 734 N N . GLU A 1 92 ? -9.595 -4.487 34.380 1.00 69.88 92 GLU A N 1
ATOM 735 C CA . GLU A 1 92 ? -9.886 -4.728 32.966 1.00 69.88 92 GLU A CA 1
ATOM 736 C C . GLU A 1 92 ? -8.584 -5.011 32.194 1.00 69.88 92 GLU A C 1
ATOM 738 O O . GLU A 1 92 ? -8.495 -6.015 31.494 1.00 69.88 92 GLU A O 1
ATOM 743 N N . LYS A 1 93 ? -7.508 -4.234 32.412 1.00 70.06 93 LYS A N 1
ATOM 744 C CA . LYS A 1 93 ? -6.177 -4.526 31.846 1.00 70.06 93 LYS A CA 1
ATOM 745 C C . LYS A 1 93 ? -5.613 -5.863 32.319 1.00 70.06 93 LYS A C 1
ATOM 747 O O . LYS A 1 93 ? -5.069 -6.600 31.506 1.00 70.06 93 LYS A O 1
ATOM 752 N N . ARG A 1 94 ? -5.744 -6.217 33.603 1.00 71.19 94 ARG A N 1
ATOM 753 C CA . ARG A 1 94 ? -5.319 -7.542 34.100 1.00 71.19 94 ARG A CA 1
ATOM 754 C C . ARG A 1 94 ? -6.152 -8.671 33.492 1.00 71.19 94 ARG A C 1
ATOM 756 O O . ARG A 1 94 ? -5.615 -9.747 33.258 1.00 71.19 94 ARG A O 1
ATOM 763 N N . ARG A 1 95 ? -7.437 -8.437 33.215 1.00 72.75 95 ARG A N 1
ATOM 764 C CA . ARG A 1 95 ? -8.321 -9.369 32.501 1.00 72.75 95 ARG A CA 1
ATOM 765 C C . ARG A 1 95 ? -7.929 -9.508 31.031 1.00 72.75 95 ARG A C 1
ATOM 767 O O . ARG A 1 95 ? -7.951 -10.618 30.527 1.00 72.75 95 ARG A O 1
ATOM 774 N N . MET A 1 96 ? -7.519 -8.416 30.389 1.00 65.75 96 MET A N 1
ATOM 775 C CA . MET A 1 96 ? -7.021 -8.389 29.009 1.00 65.75 96 MET A CA 1
ATOM 776 C C . MET A 1 96 ? -5.633 -9.039 28.873 1.00 65.75 96 MET A C 1
ATOM 778 O O . MET A 1 96 ? -5.344 -9.645 27.850 1.00 65.75 96 MET A O 1
ATOM 782 N N . LEU A 1 97 ? -4.778 -8.943 29.901 1.00 65.75 97 LEU A N 1
ATOM 783 C CA . LEU A 1 97 ? -3.471 -9.618 29.942 1.00 65.75 97 LEU A CA 1
ATOM 784 C C . LEU A 1 97 ? -3.573 -11.111 30.277 1.00 65.75 97 LEU A C 1
ATOM 786 O O . LEU A 1 97 ? -2.634 -11.863 30.008 1.00 65.75 97 LEU A O 1
ATOM 790 N N . LYS A 1 98 ? -4.686 -11.561 30.871 1.00 71.75 98 LYS A N 1
ATOM 791 C CA . LYS A 1 98 ? -4.968 -12.991 30.978 1.00 71.75 98 LYS A CA 1
ATOM 792 C C . LYS A 1 98 ? -5.235 -13.493 29.565 1.00 71.75 98 LYS A C 1
ATOM 794 O O . LYS A 1 98 ? -6.314 -13.268 29.023 1.00 71.75 98 LYS A O 1
ATOM 799 N N . LYS A 1 99 ? -4.234 -14.175 29.003 1.00 60.69 99 LYS A N 1
ATOM 800 C CA . LYS A 1 99 ? -4.351 -14.936 27.758 1.00 60.69 99 LYS A CA 1
ATOM 801 C C . LYS A 1 99 ? -5.669 -15.685 27.765 1.00 60.69 99 LYS A C 1
ATOM 803 O O . LYS A 1 99 ? -6.035 -16.285 28.785 1.00 60.69 99 LYS A O 1
ATOM 808 N N . SER A 1 100 ? -6.407 -15.575 26.673 1.00 68.56 100 SER A N 1
ATOM 809 C CA . SER A 1 100 ? -7.775 -16.070 26.635 1.00 68.56 100 SER A CA 1
ATOM 810 C C . SER A 1 100 ? -7.806 -17.575 26.920 1.00 68.56 100 SER A C 1
ATOM 812 O O . SER A 1 100 ? -6.806 -18.269 26.748 1.00 68.56 100 SER A O 1
ATOM 814 N N . LYS A 1 101 ? -8.946 -18.116 27.360 1.00 61.09 101 LYS A N 1
ATOM 815 C CA . LYS A 1 101 ? -9.062 -19.551 27.683 1.00 61.09 101 LYS A CA 1
ATOM 816 C C . LYS A 1 101 ? -8.597 -20.439 26.516 1.00 61.09 101 LYS A C 1
ATOM 818 O O . LYS A 1 101 ? -7.963 -21.458 26.755 1.00 61.09 101 LYS A O 1
ATOM 823 N N . TRP A 1 102 ? -8.841 -20.011 25.274 1.00 52.91 102 TRP A N 1
ATOM 824 C CA . TRP A 1 102 ? -8.365 -20.681 24.057 1.00 52.91 102 TRP A CA 1
ATOM 825 C C . TRP A 1 102 ? -6.836 -20.624 23.887 1.00 52.91 102 TRP A C 1
ATOM 827 O O . TRP A 1 102 ? -6.218 -21.579 23.432 1.00 52.91 102 TRP A O 1
ATOM 837 N N . GLU A 1 103 ? -6.210 -19.537 24.321 1.00 61.03 103 GLU A N 1
ATOM 838 C CA . GLU A 1 103 ? -4.773 -19.278 24.222 1.00 61.03 103 GLU A CA 1
ATOM 839 C C . GLU A 1 103 ? -3.989 -20.023 25.322 1.00 61.03 103 GLU A C 1
ATOM 841 O O . GLU A 1 103 ? -2.880 -20.501 25.097 1.00 61.03 103 GLU A O 1
ATOM 846 N N . GLN A 1 104 ? -4.607 -20.217 26.495 1.00 61.38 104 GLN A N 1
ATOM 847 C CA . GLN A 1 104 ? -4.126 -21.149 27.525 1.00 61.38 104 GLN A CA 1
ATOM 848 C C . GLN A 1 104 ? -4.236 -22.609 27.059 1.00 61.38 104 GLN A C 1
ATOM 850 O O . GLN A 1 104 ? -3.323 -23.394 27.298 1.00 61.38 104 GLN A O 1
ATOM 855 N N . MET A 1 105 ? -5.314 -22.960 26.349 1.00 60.19 105 MET A N 1
ATOM 856 C CA . MET A 1 105 ? -5.529 -24.300 25.787 1.00 60.19 105 MET A CA 1
ATOM 857 C C . MET A 1 105 ? -4.484 -24.655 24.715 1.00 60.19 105 MET A C 1
ATOM 859 O O . MET A 1 105 ? -3.965 -25.766 24.716 1.00 60.19 105 MET A O 1
ATOM 863 N N . LEU A 1 106 ? -4.108 -23.692 23.862 1.00 63.66 106 LEU A N 1
ATOM 864 C CA . LEU A 1 106 ? -3.004 -23.826 22.899 1.00 63.66 106 LEU A CA 1
ATOM 865 C C . LEU A 1 106 ? -1.640 -24.002 23.585 1.00 63.66 106 LEU A C 1
ATOM 867 O O . LEU A 1 106 ? -0.813 -24.777 23.115 1.00 63.66 106 LEU A O 1
ATOM 871 N N . GLY A 1 107 ? -1.411 -23.321 24.713 1.00 58.72 107 GLY A N 1
ATOM 872 C CA . GLY A 1 107 ? -0.186 -23.481 25.504 1.00 58.72 107 GLY A CA 1
ATOM 873 C C . GLY A 1 107 ? -0.072 -24.847 26.191 1.00 58.72 107 GLY A C 1
ATOM 874 O O . GLY A 1 107 ? 1.019 -25.401 26.266 1.00 58.72 107 GLY A O 1
ATOM 875 N N . LEU A 1 10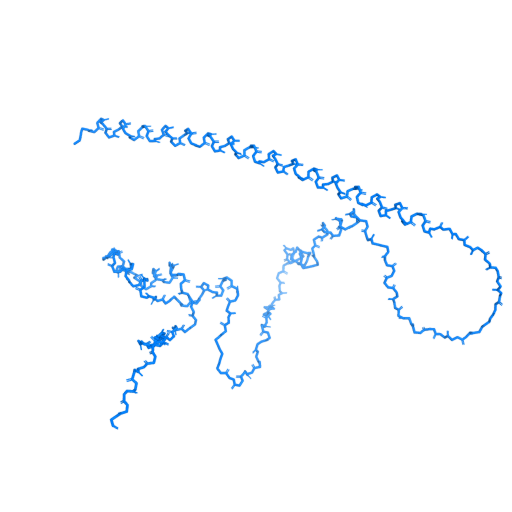8 ? -1.195 -25.412 26.645 1.00 55.59 108 LEU A N 1
ATOM 876 C CA . LEU A 1 108 ? -1.269 -26.765 27.214 1.00 55.59 108 LEU A CA 1
ATOM 877 C C . LEU A 1 108 ? -1.096 -27.860 26.146 1.00 55.59 108 LEU A C 1
ATOM 879 O O . LEU A 1 108 ? -0.509 -28.897 26.438 1.00 55.59 108 LEU A O 1
ATOM 883 N N . ALA A 1 109 ? -1.535 -27.614 24.907 1.00 55.81 109 ALA A N 1
ATOM 884 C CA . ALA A 1 109 ? -1.316 -28.520 23.776 1.00 55.81 109 ALA A CA 1
ATOM 885 C C . ALA A 1 109 ? 0.160 -28.592 23.330 1.00 55.81 109 ALA A C 1
ATOM 887 O O . ALA A 1 109 ? 0.579 -29.593 22.762 1.00 55.81 109 ALA A O 1
ATOM 888 N N . ALA A 1 110 ? 0.967 -27.564 23.618 1.00 49.56 110 ALA A N 1
ATOM 889 C CA . ALA A 1 110 ? 2.382 -27.513 23.243 1.00 49.56 110 ALA A CA 1
ATOM 890 C C . ALA A 1 110 ? 3.325 -28.299 24.185 1.00 49.56 110 ALA A C 1
ATOM 892 O O . ALA A 1 110 ? 4.505 -28.437 23.871 1.00 49.56 110 ALA A O 1
ATOM 893 N N . LEU A 1 111 ? 2.835 -28.809 25.325 1.00 49.88 111 LEU A N 1
ATOM 894 C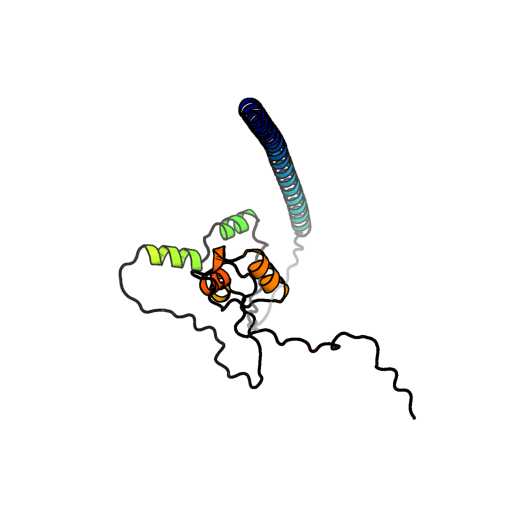 CA . LEU A 1 111 ? 3.634 -29.539 26.328 1.00 49.88 111 LEU A CA 1
ATOM 895 C C . LEU A 1 111 ? 3.159 -30.982 26.603 1.00 49.88 111 LEU A C 1
ATOM 897 O O . LEU A 1 111 ? 3.664 -31.617 27.525 1.00 49.88 111 LEU A O 1
ATOM 901 N N . GLY A 1 112 ? 2.225 -31.524 25.813 1.00 40.06 112 GLY A N 1
ATOM 902 C CA . GLY A 1 112 ? 1.712 -32.890 25.969 1.00 40.06 112 GLY A CA 1
ATOM 903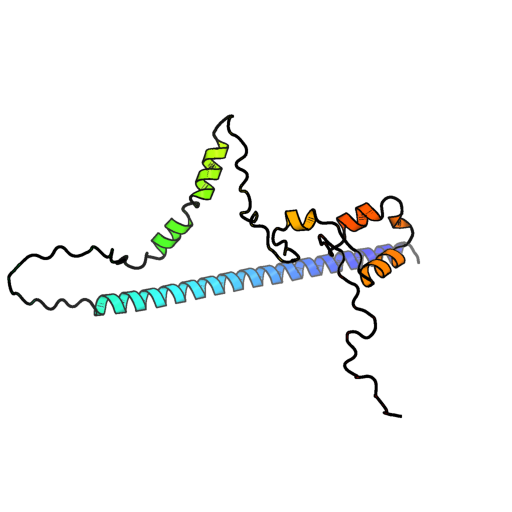 C C . GLY A 1 112 ? 1.945 -33.750 24.729 1.00 40.06 112 GLY A C 1
ATOM 904 O O . GLY A 1 112 ? 1.449 -33.443 23.651 1.00 40.06 112 GLY A O 1
ATOM 905 N N . THR A 1 113 ? 2.705 -34.828 24.901 1.00 40.88 113 THR A N 1
ATOM 906 C CA . THR A 1 113 ? 2.949 -35.911 23.942 1.00 40.88 113 THR A CA 1
ATOM 907 C C . THR A 1 113 ? 1.675 -36.646 23.516 1.00 40.88 113 THR A C 1
ATOM 909 O O . THR A 1 113 ? 0.772 -36.809 24.329 1.00 40.88 113 THR A O 1
ATOM 912 N N . SER A 1 114 ? 1.703 -37.110 22.258 1.00 46.19 114 SER A N 1
ATOM 913 C CA . SER A 1 114 ? 0.926 -38.174 21.596 1.00 46.19 114 SER A CA 1
ATOM 914 C C . SER A 1 114 ? -0.399 -38.594 22.232 1.00 46.19 114 SER A C 1
ATOM 916 O O . SER A 1 114 ? -0.428 -39.191 23.302 1.00 46.19 114 SER A O 1
ATOM 918 N N . ASP A 1 115 ? -1.461 -38.325 21.474 1.00 45.69 115 ASP A N 1
ATOM 919 C CA . ASP A 1 115 ? -2.676 -39.129 21.285 1.00 45.69 115 ASP A CA 1
ATOM 920 C C . ASP A 1 115 ? -3.909 -38.239 21.394 1.00 45.69 115 ASP A C 1
ATOM 922 O O . ASP A 1 115 ? -4.357 -37.903 22.492 1.00 45.69 115 ASP A O 1
ATOM 926 N N . LYS A 1 116 ? -4.444 -37.848 20.229 1.00 36.94 116 LYS A N 1
ATOM 927 C CA . LYS A 1 116 ? -5.882 -37.731 19.936 1.00 36.94 116 LYS A CA 1
ATOM 928 C C . LYS A 1 116 ? -6.097 -37.053 18.590 1.00 36.94 116 LYS A C 1
ATOM 930 O O . LYS A 1 116 ? -5.842 -35.868 18.413 1.00 36.94 116 LYS A O 1
ATOM 935 N N . GLU A 1 117 ? -6.539 -37.882 17.653 1.00 43.28 117 GLU A N 1
ATOM 936 C CA . GLU A 1 117 ? -7.823 -37.726 16.975 1.00 43.28 117 GLU A CA 1
ATOM 937 C C . GLU A 1 117 ? -8.228 -36.290 16.615 1.00 43.28 117 GLU A C 1
ATOM 939 O O . GLU A 1 117 ? -8.538 -35.440 17.451 1.00 43.28 117 GLU A O 1
ATOM 944 N N . SER A 1 118 ? -8.245 -36.069 15.306 1.00 38.94 118 SER A N 1
ATOM 945 C CA . SER A 1 118 ? -8.740 -34.899 14.602 1.00 38.94 118 SER A CA 1
ATOM 946 C C . SER A 1 118 ? -10.078 -34.400 15.149 1.00 38.94 118 SER A C 1
ATOM 948 O O . SER A 1 118 ? -11.138 -34.918 14.803 1.00 38.94 118 SER A O 1
ATOM 950 N N . PHE A 1 119 ? -10.042 -33.320 15.925 1.00 36.34 119 PHE A N 1
ATOM 951 C CA . PHE A 1 119 ? -11.221 -32.500 16.165 1.00 36.34 119 PHE A CA 1
ATOM 952 C C . PHE A 1 119 ? -11.456 -31.640 14.918 1.00 36.34 119 PHE A C 1
ATOM 954 O O . PHE A 1 119 ? -11.013 -30.492 14.833 1.00 36.34 119 PHE A O 1
ATOM 961 N N . GLN A 1 120 ? -12.103 -32.224 13.906 1.00 38.66 120 GLN A N 1
ATOM 962 C CA . GLN A 1 120 ? -12.714 -31.433 12.850 1.00 38.66 120 GLN A CA 1
ATOM 963 C C . GLN A 1 120 ? -13.839 -30.623 13.488 1.00 38.66 120 GLN A C 1
ATOM 965 O O . GLN A 1 120 ? -14.857 -31.158 13.919 1.00 38.66 120 GLN A O 1
ATOM 970 N N . VAL A 1 121 ? -13.647 -29.308 13.562 1.00 40.72 121 VAL A N 1
ATOM 971 C CA . VAL A 1 121 ? -14.772 -28.386 13.676 1.00 40.72 121 VAL A CA 1
ATOM 972 C C . VAL A 1 121 ? -15.492 -28.466 12.337 1.00 40.72 121 VAL A C 1
ATOM 974 O O . VAL A 1 121 ? -15.184 -27.720 11.408 1.00 40.72 121 VAL A O 1
ATOM 977 N N . GLU A 1 122 ? -16.404 -29.431 12.222 1.00 43.28 122 GLU A N 1
ATOM 978 C CA . GLU A 1 122 ? -17.396 -29.441 11.163 1.00 43.28 122 GLU A CA 1
ATOM 979 C C . GLU A 1 122 ? -18.137 -28.113 11.236 1.00 43.28 122 GLU A C 1
ATOM 981 O O . GLU A 1 122 ? -18.823 -27.768 12.205 1.00 43.28 122 GLU A O 1
ATOM 986 N N . GLN A 1 123 ? -17.928 -27.321 10.193 1.00 49.03 123 GLN A N 1
ATOM 987 C CA . GLN A 1 123 ? -18.786 -26.208 9.874 1.00 49.03 123 GLN A CA 1
ATOM 988 C C . GLN A 1 123 ? -20.208 -26.767 9.835 1.00 49.03 123 GLN A C 1
ATOM 990 O O . GLN A 1 123 ? -20.519 -27.645 9.037 1.00 49.03 123 GLN A O 1
ATOM 995 N N . THR A 1 124 ? -21.069 -26.286 10.724 1.00 37.81 124 THR A N 1
ATOM 996 C CA . THR A 1 124 ? -22.484 -26.651 10.768 1.00 37.81 124 THR A CA 1
ATOM 997 C C . THR A 1 124 ? -23.197 -26.055 9.553 1.00 37.81 124 THR A C 1
ATOM 999 O O . THR A 1 124 ? -23.917 -25.064 9.638 1.00 37.81 124 THR A O 1
ATOM 1002 N N . SER A 1 125 ? -22.963 -26.626 8.374 1.00 51.75 125 SER A N 1
ATOM 1003 C CA . SER A 1 125 ? -23.622 -26.239 7.128 1.00 51.75 125 SER A CA 1
ATOM 1004 C C . SER A 1 125 ? -24.417 -27.380 6.491 1.00 51.75 125 SER A C 1
ATOM 1006 O O . SER A 1 125 ? -25.107 -27.119 5.503 1.00 51.75 125 SER A O 1
ATOM 1008 N N . ASP A 1 126 ? -24.453 -28.563 7.111 1.00 51.59 126 ASP A N 1
ATOM 1009 C CA . ASP A 1 126 ? -25.059 -29.785 6.564 1.00 51.59 126 ASP A CA 1
ATOM 1010 C C . ASP A 1 126 ? -26.594 -29.870 6.699 1.00 51.59 126 ASP A C 1
ATOM 1012 O O . ASP A 1 126 ? -27.197 -30.931 6.832 1.00 51.59 126 ASP A O 1
ATOM 1016 N N . ARG A 1 127 ? -27.275 -28.717 6.665 1.00 64.69 127 ARG A N 1
ATOM 1017 C CA . ARG A 1 127 ? -28.694 -28.699 6.288 1.00 64.69 127 ARG A CA 1
ATOM 1018 C C . ARG A 1 127 ? -28.763 -28.465 4.783 1.00 64.69 127 ARG A C 1
ATOM 1020 O O . ARG A 1 127 ? -28.290 -27.403 4.354 1.00 64.69 127 ARG A O 1
ATOM 1027 N N . PRO A 1 128 ? -29.358 -29.376 3.991 1.00 65.94 128 PRO A N 1
ATOM 1028 C CA . PRO A 1 128 ? -29.550 -29.146 2.568 1.00 65.94 128 PRO A CA 1
ATOM 1029 C C . PRO A 1 128 ? -30.435 -27.909 2.404 1.00 65.94 128 PRO A C 1
ATOM 1031 O O . PRO A 1 128 ? -31.595 -27.892 2.818 1.00 65.94 128 PRO A O 1
ATOM 1034 N N . LYS A 1 129 ? -29.866 -26.827 1.862 1.00 70.69 129 LYS A N 1
ATOM 1035 C CA . LYS A 1 129 ? -30.657 -25.655 1.484 1.00 70.69 129 LYS A CA 1
ATOM 1036 C C . LYS A 1 129 ? -31.429 -26.038 0.225 1.00 70.69 129 LYS A C 1
ATOM 1038 O O . LYS A 1 129 ? -30.843 -26.537 -0.727 1.00 70.69 129 LYS A O 1
ATOM 1043 N N . SER A 1 130 ? -32.737 -25.806 0.228 1.00 81.69 130 SER A N 1
ATOM 1044 C CA . SER A 1 130 ? -33.651 -26.159 -0.867 1.00 81.69 130 SER A CA 1
ATOM 1045 C C . SER A 1 130 ? -33.517 -25.273 -2.113 1.00 81.69 130 SER A C 1
ATOM 1047 O O . SER A 1 130 ? -34.279 -25.435 -3.062 1.00 81.69 130 SER A O 1
ATOM 1049 N N . PHE A 1 131 ? -32.579 -24.326 -2.120 1.00 78.56 131 PHE A N 1
ATOM 1050 C CA . PHE A 1 131 ? -32.379 -23.368 -3.200 1.00 78.56 131 PHE A CA 1
ATOM 1051 C C . PHE A 1 131 ? -30.904 -23.292 -3.597 1.00 78.56 131 PHE A C 1
ATOM 1053 O O . PHE A 1 131 ? -30.010 -23.431 -2.758 1.00 78.56 131 PHE A O 1
ATOM 1060 N N . ALA A 1 132 ? -30.654 -23.044 -4.885 1.00 75.94 132 ALA A N 1
ATOM 1061 C CA . ALA A 1 132 ? -29.313 -22.802 -5.395 1.00 75.94 132 ALA A CA 1
ATOM 1062 C C . ALA A 1 132 ? -28.762 -21.501 -4.792 1.00 75.94 132 ALA A C 1
ATOM 1064 O O . ALA A 1 132 ? -29.371 -20.439 -4.910 1.00 75.94 132 ALA A O 1
ATOM 1065 N N . TYR A 1 133 ? -27.611 -21.582 -4.129 1.00 77.69 133 TYR A N 1
ATOM 1066 C CA . TYR A 1 133 ? -26.961 -20.437 -3.501 1.00 77.69 133 TYR A CA 1
ATOM 1067 C C . TYR A 1 133 ? -25.454 -20.489 -3.726 1.00 77.69 133 TYR A C 1
ATOM 1069 O O . TYR A 1 133 ? -24.825 -21.538 -3.583 1.00 77.69 133 TYR A O 1
ATOM 1077 N N . ILE A 1 134 ? -24.872 -19.334 -4.048 1.00 79.06 134 ILE A N 1
ATOM 1078 C CA . ILE A 1 134 ? -23.426 -19.176 -4.182 1.00 79.06 134 ILE A CA 1
ATOM 1079 C C . ILE A 1 134 ? -22.859 -18.845 -2.804 1.00 79.06 134 ILE A C 1
ATOM 1081 O O . ILE A 1 134 ? -23.093 -17.769 -2.255 1.00 79.06 134 ILE A O 1
ATOM 1085 N N . GLU A 1 135 ? -22.097 -19.777 -2.237 1.00 81.25 135 GLU A N 1
ATOM 1086 C CA . GLU A 1 135 ? -21.509 -19.594 -0.916 1.00 81.25 135 GLU A CA 1
ATOM 1087 C C . GLU A 1 135 ? -20.407 -18.524 -0.905 1.00 81.25 135 GLU A C 1
ATOM 1089 O O . GLU A 1 135 ? -19.455 -18.555 -1.688 1.00 81.25 135 GLU A O 1
ATOM 1094 N N . VAL A 1 136 ? -20.512 -17.591 0.044 1.00 84.50 136 VAL A N 1
ATOM 1095 C CA . VAL A 1 136 ? -19.513 -16.542 0.256 1.00 84.50 136 VAL A CA 1
ATOM 1096 C C . VAL A 1 136 ? -18.384 -17.075 1.134 1.00 84.50 136 VAL A C 1
ATOM 1098 O O . VAL A 1 136 ? -18.523 -17.192 2.352 1.00 84.50 136 VAL A O 1
ATOM 1101 N N . VAL A 1 137 ? -17.224 -17.323 0.527 1.00 86.75 137 VAL A N 1
ATOM 1102 C CA . VAL A 1 137 ? -16.017 -17.753 1.246 1.00 86.75 137 VAL A CA 1
ATOM 1103 C C . VAL A 1 137 ? -15.361 -16.558 1.943 1.00 86.75 137 VAL A C 1
ATOM 1105 O O . VAL A 1 137 ? -14.809 -15.661 1.292 1.00 86.75 137 VAL A O 1
ATOM 1108 N N . ARG A 1 138 ? -15.428 -16.529 3.281 1.00 85.06 138 ARG A N 1
ATOM 1109 C CA . ARG A 1 138 ? -14.818 -15.479 4.125 1.00 85.06 138 ARG A CA 1
ATOM 1110 C C . ARG A 1 138 ? -13.377 -15.795 4.523 1.00 85.06 138 ARG A C 1
ATOM 1112 O O . ARG A 1 138 ? -12.587 -14.867 4.691 1.00 85.06 138 ARG A O 1
ATOM 1119 N N . ASN A 1 139 ? -13.034 -17.075 4.660 1.00 88.44 139 ASN A N 1
ATOM 1120 C CA . ASN A 1 139 ? -11.694 -17.506 5.042 1.00 88.44 139 ASN A CA 1
ATOM 1121 C C . ASN A 1 139 ? -10.694 -17.262 3.897 1.00 88.44 139 ASN A C 1
ATOM 1123 O O . ASN A 1 139 ? -10.970 -17.514 2.721 1.00 88.44 139 ASN A O 1
ATOM 1127 N N . ARG A 1 140 ? -9.514 -16.741 4.246 1.00 87.12 140 ARG A N 1
ATOM 1128 C CA . ARG A 1 140 ? -8.461 -16.390 3.290 1.00 87.12 140 ARG A CA 1
ATOM 1129 C C . ARG A 1 140 ? -7.836 -17.621 2.637 1.00 87.12 140 ARG A C 1
ATOM 1131 O O . ARG A 1 140 ? -7.504 -17.554 1.457 1.00 87.12 140 ARG A O 1
ATOM 1138 N N . GLU A 1 141 ? -7.641 -18.701 3.385 1.00 88.69 141 GLU A N 1
ATOM 1139 C CA . GLU A 1 141 ? -7.001 -19.925 2.883 1.00 88.69 141 GLU A CA 1
ATOM 1140 C C . GLU A 1 141 ? -7.935 -20.681 1.944 1.00 88.69 141 GLU A C 1
ATOM 1142 O O . GLU A 1 141 ? -7.560 -20.973 0.811 1.00 88.69 141 GLU A O 1
ATOM 1147 N N . GLU A 1 142 ? -9.194 -20.851 2.351 1.00 88.50 142 GLU A N 1
ATOM 1148 C CA . GLU A 1 142 ? -10.250 -21.415 1.506 1.00 88.50 142 GLU A CA 1
ATOM 1149 C C . GLU A 1 142 ? -10.401 -20.618 0.204 1.00 88.50 142 GLU A C 1
ATOM 1151 O O . GLU A 1 142 ? -10.465 -21.203 -0.872 1.00 88.50 142 GLU A O 1
ATOM 1156 N N . ARG A 1 143 ? -10.361 -19.276 0.263 1.00 87.81 143 ARG A N 1
ATOM 1157 C CA . ARG A 1 143 ? -10.407 -18.438 -0.946 1.00 87.81 143 ARG A CA 1
ATOM 1158 C C . ARG A 1 143 ? -9.195 -18.647 -1.855 1.00 87.81 143 ARG A C 1
ATOM 1160 O O . ARG A 1 143 ? -9.347 -18.561 -3.069 1.00 87.81 143 ARG A O 1
ATOM 1167 N N . LYS A 1 144 ? -8.000 -18.895 -1.309 1.00 85.94 144 LYS A N 1
ATOM 1168 C CA . LYS A 1 144 ? -6.802 -19.194 -2.114 1.00 85.94 144 LYS A CA 1
ATOM 1169 C C . LYS A 1 144 ? -6.894 -20.563 -2.790 1.00 85.94 144 LYS A C 1
ATOM 1171 O O . LYS A 1 144 ? -6.392 -20.687 -3.901 1.00 85.94 144 LYS A O 1
ATOM 1176 N N . ALA A 1 145 ? -7.535 -21.539 -2.152 1.00 87.88 145 ALA A N 1
ATOM 1177 C CA . ALA A 1 145 ? -7.745 -22.874 -2.711 1.00 87.88 145 ALA A CA 1
ATOM 1178 C C . ALA A 1 145 ? -8.785 -22.905 -3.848 1.00 87.88 145 ALA A C 1
ATOM 1180 O O . ALA A 1 145 ? -8.803 -23.850 -4.632 1.00 87.88 145 ALA A O 1
ATOM 1181 N N . LEU A 1 146 ? -9.637 -21.879 -3.963 1.00 86.94 146 LEU A N 1
ATOM 1182 C CA . LEU A 1 146 ? -10.584 -21.764 -5.072 1.00 86.94 146 LEU A CA 1
ATOM 1183 C C . LEU A 1 146 ? -9.879 -21.555 -6.418 1.00 86.94 146 LEU A C 1
ATOM 1185 O O . LEU A 1 146 ? -8.851 -20.873 -6.513 1.00 86.94 146 LEU A O 1
ATOM 1189 N N . LEU A 1 147 ? -10.507 -22.086 -7.469 1.00 84.75 147 LEU A N 1
ATOM 1190 C CA . LEU A 1 147 ? -10.076 -21.896 -8.846 1.00 84.75 147 LEU A CA 1
ATOM 1191 C C . LEU A 1 147 ? -10.136 -20.408 -9.222 1.00 84.75 147 LEU A C 1
ATOM 1193 O O . LEU A 1 147 ? -11.066 -19.676 -8.863 1.00 84.75 147 LEU A O 1
ATOM 1197 N N . GLY A 1 148 ? -9.091 -19.956 -9.915 1.00 83.06 148 GLY A N 1
ATOM 1198 C CA . GLY A 1 148 ? -9.029 -18.618 -10.480 1.00 83.06 148 GLY A CA 1
ATOM 1199 C C . GLY A 1 148 ? -9.764 -18.592 -11.815 1.00 83.06 148 GLY A C 1
ATOM 1200 O O . GLY A 1 148 ? -9.632 -19.538 -12.584 1.00 83.06 148 GLY A O 1
ATOM 1201 N N . HIS A 1 149 ? -10.517 -17.532 -12.086 1.00 83.00 149 HIS A N 1
ATOM 1202 C CA . HIS A 1 149 ? -11.142 -17.296 -13.389 1.00 83.00 149 HIS A CA 1
ATOM 1203 C C . HIS A 1 149 ? -10.591 -16.018 -14.027 1.00 83.00 149 HIS A C 1
ATOM 1205 O O . HIS A 1 149 ? -10.063 -15.144 -13.332 1.00 83.00 149 HIS A O 1
ATOM 1211 N N . ASP A 1 150 ? -10.734 -15.914 -15.347 1.00 84.06 150 ASP A N 1
ATOM 1212 C CA . ASP A 1 150 ? -10.232 -14.792 -16.134 1.00 84.06 150 ASP A CA 1
ATOM 1213 C C . ASP A 1 150 ? -11.399 -13.891 -16.561 1.00 84.06 150 ASP A C 1
ATOM 1215 O O . ASP A 1 150 ? -12.225 -14.276 -17.391 1.00 84.06 150 ASP A O 1
ATOM 1219 N N . CYS A 1 151 ? -11.459 -12.668 -16.031 1.00 84.62 151 CYS A N 1
ATOM 1220 C CA . CYS A 1 151 ? -12.341 -11.635 -16.575 1.00 84.62 151 CYS A CA 1
ATOM 1221 C C . CYS A 1 151 ? -11.762 -11.057 -17.883 1.00 84.62 151 CYS A C 1
ATOM 1223 O O . CYS A 1 151 ? -10.602 -11.298 -18.225 1.00 84.62 151 CYS A O 1
ATOM 1225 N N . ILE A 1 152 ? -12.554 -10.268 -18.617 1.00 84.62 152 ILE A N 1
ATOM 1226 C CA . ILE A 1 152 ? -12.154 -9.670 -19.907 1.00 84.62 152 ILE A CA 1
ATOM 1227 C C . ILE A 1 152 ? -10.845 -8.870 -19.781 1.00 84.62 152 ILE A C 1
ATOM 1229 O O . ILE A 1 152 ? -9.984 -8.942 -20.654 1.00 84.62 152 ILE A O 1
ATOM 1233 N N . GLU A 1 153 ? -10.668 -8.137 -18.683 1.00 85.06 153 GLU A N 1
ATOM 1234 C CA . GLU A 1 153 ? -9.455 -7.356 -18.418 1.00 85.06 153 GLU A CA 1
ATOM 1235 C C . GLU A 1 153 ? -8.246 -8.246 -18.112 1.00 85.06 153 GLU A C 1
ATOM 1237 O O . GLU A 1 153 ? -7.153 -7.991 -18.615 1.00 85.06 153 GLU A O 1
ATOM 1242 N N . CYS A 1 154 ? -8.439 -9.325 -17.343 1.00 84.12 154 CYS A N 1
ATOM 1243 C CA . CYS A 1 154 ? -7.384 -10.304 -17.086 1.00 84.12 154 CYS A CA 1
ATOM 1244 C C . CYS A 1 154 ? -6.923 -10.986 -18.375 1.00 84.12 154 CYS A C 1
ATOM 1246 O O . CYS A 1 154 ? -5.721 -11.154 -18.556 1.00 84.12 154 CYS A O 1
ATOM 1248 N N . LYS A 1 155 ? -7.849 -11.323 -19.285 1.00 83.94 155 LYS A N 1
ATOM 1249 C CA . LYS A 1 155 ? -7.507 -11.886 -20.602 1.00 83.94 155 LYS A CA 1
ATOM 1250 C C . LYS A 1 155 ? -6.609 -10.926 -21.386 1.00 83.94 155 LYS A C 1
ATOM 1252 O O . LYS A 1 155 ? -5.485 -11.293 -21.702 1.00 83.94 155 LYS A O 1
ATOM 1257 N N . LYS A 1 156 ? -7.021 -9.658 -21.532 1.00 87.06 156 LYS A N 1
ATOM 1258 C CA . LYS A 1 156 ? -6.213 -8.609 -22.190 1.00 87.06 156 LYS A CA 1
ATOM 1259 C C . LYS A 1 156 ? -4.822 -8.448 -21.573 1.00 87.06 156 LYS A C 1
ATOM 1261 O O . LYS A 1 156 ? -3.852 -8.242 -22.295 1.00 87.06 156 LYS A O 1
ATOM 1266 N N . TYR A 1 157 ? -4.721 -8.520 -20.245 1.00 84.88 157 TYR A N 1
ATOM 1267 C CA . TYR A 1 157 ? -3.441 -8.442 -19.545 1.00 84.88 157 TYR A CA 1
ATOM 1268 C C . TYR A 1 157 ? -2.522 -9.617 -19.896 1.00 84.88 157 TYR A C 1
ATOM 1270 O O . TYR A 1 157 ? -1.356 -9.398 -20.210 1.00 84.88 157 TYR A O 1
ATOM 1278 N N . TYR A 1 158 ? -3.035 -10.849 -19.870 1.00 79.81 158 TYR A N 1
ATOM 1279 C CA . TYR A 1 158 ? -2.245 -12.026 -20.231 1.00 79.81 158 TYR A CA 1
ATOM 1280 C C . TYR A 1 158 ? -1.848 -12.025 -21.709 1.00 79.81 158 TYR A C 1
ATOM 1282 O O . TYR A 1 158 ? -0.705 -12.351 -22.017 1.00 79.81 158 TYR A O 1
ATOM 1290 N N . ASP A 1 159 ? -2.742 -11.587 -22.594 1.00 85.38 159 ASP A N 1
ATOM 1291 C CA . ASP A 1 159 ? -2.460 -11.453 -24.025 1.00 85.38 159 ASP A CA 1
ATOM 1292 C C . ASP A 1 159 ? -1.342 -10.424 -24.276 1.00 85.38 159 ASP A C 1
ATOM 1294 O O . ASP A 1 159 ? -0.430 -10.663 -25.066 1.00 85.38 159 ASP A O 1
ATOM 1298 N N . ALA A 1 160 ? -1.356 -9.303 -23.543 1.00 85.31 160 ALA A N 1
ATOM 1299 C CA . ALA A 1 160 ? -0.328 -8.265 -23.628 1.00 85.31 160 ALA A CA 1
ATOM 1300 C C . ALA A 1 160 ? 1.040 -8.698 -23.069 1.00 85.31 160 ALA A C 1
ATOM 1302 O O . ALA A 1 160 ? 2.060 -8.118 -23.442 1.00 85.31 160 ALA A O 1
ATOM 1303 N N . LEU A 1 161 ? 1.084 -9.695 -22.179 1.00 78.44 161 LEU A N 1
ATOM 1304 C CA . LEU A 1 161 ? 2.339 -10.219 -21.633 1.00 78.44 161 LEU A CA 1
ATOM 1305 C C . LEU A 1 161 ? 3.107 -11.122 -22.617 1.00 78.44 161 LEU A C 1
ATOM 1307 O O . LEU A 1 161 ? 4.297 -11.353 -22.400 1.00 78.44 161 LEU A O 1
ATOM 1311 N N . GLY A 1 162 ? 2.474 -11.600 -23.695 1.00 68.50 162 GLY A N 1
ATOM 1312 C CA . GLY A 1 162 ? 3.114 -12.440 -24.713 1.00 68.50 162 GLY A CA 1
ATOM 1313 C C . GLY A 1 162 ? 3.619 -13.803 -24.202 1.00 68.50 162 GLY A C 1
ATOM 1314 O O . GLY A 1 162 ? 3.452 -14.169 -23.039 1.00 68.50 162 GLY A O 1
ATOM 1315 N N . GLU A 1 163 ? 4.255 -14.573 -25.094 1.00 58.72 163 GLU A N 1
ATOM 1316 C CA . GLU A 1 163 ? 4.674 -15.989 -24.955 1.00 58.72 163 GLU A CA 1
ATOM 1317 C C . GLU A 1 163 ? 5.529 -16.366 -23.723 1.00 58.72 163 GLU A C 1
ATOM 1319 O O . GLU A 1 163 ? 5.754 -17.551 -23.469 1.00 58.72 163 GLU A O 1
ATOM 1324 N N . ILE A 1 164 ? 5.936 -15.395 -22.901 1.00 55.41 164 ILE A N 1
ATOM 1325 C CA . ILE A 1 164 ? 6.673 -15.570 -21.636 1.00 55.41 164 ILE A CA 1
ATOM 1326 C C . ILE A 1 164 ? 5.878 -16.418 -20.613 1.00 55.41 164 ILE A C 1
ATOM 1328 O O . ILE A 1 164 ? 6.453 -16.964 -19.673 1.00 55.41 164 ILE A O 1
ATOM 1332 N N . GLY A 1 165 ? 4.561 -16.574 -20.800 1.00 55.16 165 GLY A N 1
ATOM 1333 C CA . GLY A 1 165 ? 3.677 -17.355 -19.926 1.00 55.16 165 GLY A CA 1
ATOM 1334 C C . GLY A 1 165 ? 3.319 -18.775 -20.388 1.00 55.16 165 GLY A C 1
ATOM 1335 O O . GLY A 1 165 ? 2.555 -19.441 -19.693 1.00 55.16 165 GLY A O 1
ATOM 1336 N N . THR A 1 166 ? 3.807 -19.258 -21.535 1.00 54.09 166 THR A N 1
ATOM 1337 C CA . THR A 1 166 ? 3.269 -20.483 -22.175 1.00 54.09 166 THR A CA 1
ATOM 1338 C C . THR A 1 166 ? 3.631 -21.797 -21.491 1.00 54.09 166 THR A C 1
ATOM 1340 O O . THR A 1 166 ? 2.897 -22.771 -21.637 1.00 54.09 166 THR A O 1
ATOM 1343 N N . ILE A 1 167 ? 4.700 -21.838 -20.694 1.00 58.34 167 ILE A N 1
ATOM 1344 C CA . ILE A 1 167 ? 5.148 -23.092 -20.069 1.00 58.34 167 ILE A CA 1
ATOM 1345 C C . ILE A 1 167 ? 4.228 -23.496 -18.901 1.00 58.34 167 ILE A C 1
ATOM 1347 O O . ILE A 1 167 ? 4.149 -24.676 -18.573 1.00 58.34 167 ILE A O 1
ATOM 1351 N N . ASP A 1 168 ? 3.479 -22.554 -18.303 1.00 63.19 168 ASP A N 1
ATOM 1352 C CA . ASP A 1 168 ? 2.545 -22.876 -17.213 1.00 63.19 168 ASP A CA 1
ATOM 1353 C C . ASP A 1 168 ? 1.451 -21.805 -16.998 1.00 63.19 168 ASP A C 1
ATOM 1355 O O . ASP A 1 168 ? 1.198 -21.334 -15.884 1.00 63.19 168 ASP A O 1
ATOM 1359 N N . ALA A 1 169 ? 0.807 -21.360 -18.085 1.00 64.88 169 ALA A N 1
ATOM 1360 C CA . ALA A 1 169 ? -0.177 -20.271 -18.051 1.00 64.88 169 ALA A CA 1
ATOM 1361 C C . ALA A 1 169 ? -1.312 -20.539 -17.048 1.00 64.88 169 ALA A C 1
ATOM 1363 O O . ALA A 1 169 ? -1.734 -19.636 -16.328 1.00 64.88 169 ALA A O 1
ATOM 1364 N N . ALA A 1 170 ? -1.782 -21.785 -16.948 1.00 68.44 170 ALA A N 1
ATOM 1365 C CA . ALA A 1 170 ? -2.825 -22.178 -16.003 1.00 68.44 170 ALA A CA 1
ATOM 1366 C C . ALA A 1 170 ? -2.354 -22.094 -14.540 1.00 68.44 170 ALA A C 1
ATOM 1368 O O . ALA A 1 170 ? -3.053 -21.520 -13.700 1.00 68.44 170 ALA A O 1
ATOM 1369 N N . ALA A 1 171 ? -1.155 -22.585 -14.210 1.00 73.00 171 ALA A N 1
ATOM 1370 C CA . ALA A 1 171 ? -0.647 -22.468 -12.844 1.00 73.00 171 ALA A CA 1
ATOM 1371 C C . ALA A 1 171 ? -0.324 -21.015 -12.478 1.00 73.00 171 ALA A C 1
ATOM 1373 O O . ALA A 1 171 ? -0.553 -20.601 -11.340 1.00 73.00 171 ALA A O 1
ATOM 1374 N N . GLN A 1 172 ? 0.163 -20.216 -13.430 1.00 72.44 172 GLN A N 1
ATOM 1375 C CA . GLN A 1 172 ? 0.414 -18.795 -13.211 1.00 72.44 172 GLN A CA 1
ATOM 1376 C C . GLN A 1 172 ? -0.890 -18.025 -12.981 1.00 72.44 172 GLN A C 1
ATOM 1378 O O . GLN A 1 172 ? -0.960 -17.197 -12.069 1.00 72.44 172 GLN A O 1
ATOM 1383 N N . LYS A 1 173 ? -1.958 -18.357 -13.715 1.00 74.19 173 LYS A N 1
ATOM 1384 C CA . LYS A 1 173 ? -3.312 -17.844 -13.459 1.00 74.19 173 LYS A CA 1
ATOM 1385 C C . LYS A 1 173 ? -3.776 -18.192 -12.047 1.00 74.19 173 LYS A C 1
ATOM 1387 O O . LYS A 1 173 ? -4.179 -17.303 -11.299 1.00 74.19 173 LYS A O 1
ATOM 1392 N N . HIS A 1 174 ? -3.628 -19.445 -11.616 1.00 76.12 174 HIS A N 1
ATOM 1393 C CA . HIS A 1 174 ? -3.989 -19.849 -10.252 1.00 76.12 174 HIS A CA 1
ATOM 1394 C C . HIS A 1 174 ? -3.121 -19.214 -9.159 1.00 76.12 174 HIS A C 1
ATOM 1396 O O . HIS A 1 174 ? -3.594 -19.038 -8.033 1.00 76.12 174 HIS A O 1
ATOM 1402 N N . LYS A 1 175 ? -1.876 -18.829 -9.449 1.00 76.38 175 LYS A N 1
ATOM 1403 C CA . LYS A 1 175 ? -0.999 -18.124 -8.500 1.00 76.38 175 LYS A CA 1
ATOM 1404 C C . LYS A 1 175 ? -1.334 -16.634 -8.411 1.00 76.38 175 LYS A C 1
ATOM 1406 O O . LYS A 1 175 ? -1.486 -16.112 -7.307 1.00 76.38 175 LYS A O 1
ATOM 1411 N N . CYS A 1 176 ? -1.495 -15.963 -9.548 1.00 75.69 176 CYS A N 1
ATOM 1412 C CA . CYS A 1 176 ? -1.575 -14.503 -9.626 1.00 75.69 176 CYS A CA 1
ATOM 1413 C C . CYS A 1 176 ? -3.004 -13.946 -9.686 1.00 75.69 176 CYS A C 1
ATOM 1415 O O . CYS A 1 176 ? -3.203 -12.783 -9.331 1.00 75.69 176 CYS A O 1
ATOM 1417 N N . SER A 1 177 ? -4.003 -14.737 -10.096 1.00 81.56 177 SER A N 1
ATOM 1418 C CA . SER A 1 177 ? -5.369 -14.229 -10.246 1.00 81.56 177 SER A CA 1
ATOM 1419 C C . SER A 1 177 ? -5.975 -13.838 -8.895 1.00 81.56 177 SER A C 1
ATOM 1421 O O . SER A 1 177 ? -5.948 -14.584 -7.902 1.00 81.56 177 SER A O 1
ATOM 1423 N N . ARG A 1 178 ? -6.534 -12.624 -8.873 1.00 84.19 178 ARG A N 1
ATOM 1424 C CA . ARG A 1 178 ? -7.342 -12.089 -7.769 1.00 84.19 178 ARG A CA 1
ATOM 1425 C C . ARG A 1 178 ? -8.795 -12.557 -7.847 1.00 84.19 178 ARG A C 1
ATOM 1427 O O . ARG A 1 178 ? -9.487 -12.531 -6.831 1.00 84.19 178 ARG A O 1
ATOM 1434 N N . HIS A 1 179 ? -9.236 -12.988 -9.022 1.00 87.12 179 HIS A N 1
ATOM 1435 C CA . HIS A 1 179 ? -10.589 -13.442 -9.297 1.00 87.12 179 HIS A CA 1
ATOM 1436 C C . HIS A 1 179 ? -10.687 -14.934 -8.981 1.00 87.12 179 HIS A C 1
ATOM 1438 O O . HIS A 1 179 ? -10.269 -15.766 -9.778 1.00 87.12 179 HIS A O 1
ATOM 1444 N N . ARG A 1 180 ? -11.187 -15.278 -7.788 1.00 87.62 180 ARG A N 1
ATOM 1445 C CA . ARG A 1 180 ? -11.318 -16.668 -7.321 1.00 87.62 180 ARG A CA 1
ATOM 1446 C C . ARG A 1 180 ? -12.744 -16.954 -6.887 1.00 87.62 180 ARG A C 1
ATOM 1448 O O . ARG A 1 180 ? -13.276 -16.241 -6.036 1.00 87.62 180 ARG A O 1
ATOM 1455 N N . ALA A 1 181 ? -13.346 -17.987 -7.461 1.00 84.50 181 ALA A N 1
ATOM 1456 C CA . ALA A 1 181 ? -14.716 -18.400 -7.178 1.00 84.50 181 ALA A CA 1
ATOM 1457 C C . ALA A 1 181 ? -14.877 -19.903 -7.448 1.00 84.50 181 ALA A C 1
ATOM 1459 O O . ALA A 1 181 ? -14.066 -20.497 -8.151 1.00 84.50 181 ALA A O 1
ATOM 1460 N N . ARG A 1 182 ? -15.920 -20.524 -6.882 1.00 84.31 182 ARG A N 1
ATOM 1461 C CA . ARG A 1 182 ? -16.259 -21.927 -7.191 1.00 84.31 182 ARG A CA 1
ATOM 1462 C C . ARG A 1 182 ? -16.810 -22.094 -8.606 1.00 84.31 182 ARG A C 1
ATOM 1464 O O . ARG A 1 182 ? -16.596 -23.130 -9.219 1.00 84.31 182 ARG A O 1
ATOM 1471 N N . PHE A 1 183 ? -17.510 -21.077 -9.095 1.00 81.44 183 PHE A N 1
ATOM 1472 C CA . PHE A 1 183 ? -18.168 -21.071 -10.394 1.00 81.44 183 PHE A CA 1
ATOM 1473 C C . PHE A 1 183 ? -17.756 -19.819 -11.160 1.00 81.44 183 PHE A C 1
ATOM 1475 O O . PHE A 1 183 ? -17.509 -18.773 -10.548 1.00 81.44 183 PHE A O 1
ATOM 1482 N N . GLU A 1 184 ? -17.677 -19.930 -12.483 1.00 77.25 184 GLU A N 1
ATOM 1483 C CA . GLU A 1 184 ? -17.486 -18.769 -13.345 1.00 77.25 184 GLU A CA 1
ATOM 1484 C C . GLU A 1 184 ? -18.715 -17.852 -13.226 1.00 77.25 184 GLU A C 1
ATOM 1486 O O . GLU A 1 184 ? -19.850 -18.344 -13.264 1.00 77.25 184 GLU A O 1
ATOM 1491 N N . PRO A 1 185 ? -18.527 -16.536 -13.028 1.00 76.81 185 PRO A N 1
ATOM 1492 C CA . PRO A 1 185 ? -19.635 -15.594 -13.081 1.00 76.81 185 PRO A CA 1
ATOM 1493 C C . PRO A 1 185 ? -20.368 -15.707 -14.421 1.00 76.81 185 PRO A C 1
ATOM 1495 O O . PRO A 1 185 ? -19.736 -15.829 -15.469 1.00 76.81 185 PRO A O 1
ATOM 1498 N N . TYR A 1 186 ? -21.699 -15.637 -14.395 1.00 77.50 186 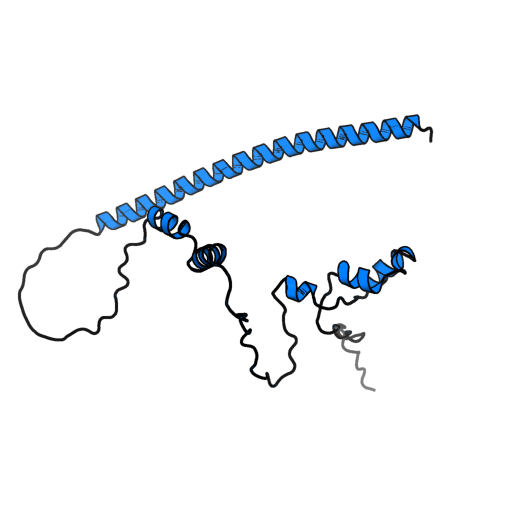TYR A N 1
ATOM 1499 C CA . TYR A 1 186 ? -22.481 -15.581 -15.626 1.00 77.50 186 TYR A CA 1
ATOM 1500 C C . TYR A 1 186 ? -22.074 -14.342 -16.430 1.00 77.50 186 TYR A C 1
ATOM 1502 O O . TYR A 1 186 ? -21.902 -13.253 -15.877 1.00 77.50 186 TYR A O 1
ATOM 1510 N N . GLN A 1 187 ? -21.914 -14.505 -17.742 1.00 75.94 187 GLN A N 1
ATOM 1511 C CA . GLN A 1 187 ? -21.760 -13.359 -18.626 1.00 75.94 187 GLN A CA 1
ATOM 1512 C C . GLN A 1 187 ? -23.117 -12.667 -18.694 1.00 75.94 187 GLN A C 1
ATOM 1514 O O . GLN A 1 187 ? -24.107 -13.269 -19.108 1.00 75.94 187 GLN A O 1
ATOM 1519 N N . THR A 1 188 ? -23.182 -11.424 -18.223 1.00 81.75 188 THR A N 1
ATOM 1520 C CA . THR A 1 188 ? -24.355 -10.586 -18.464 1.00 81.75 188 THR A CA 1
ATOM 1521 C C . THR A 1 188 ? -24.519 -10.459 -19.976 1.00 81.75 188 THR A C 1
ATOM 1523 O O . THR A 1 188 ? -23.540 -10.066 -20.621 1.00 81.75 188 THR A O 1
ATOM 1526 N N . PRO A 1 189 ? -25.690 -10.804 -20.544 1.00 84.19 189 PRO A N 1
ATOM 1527 C CA . PRO A 1 189 ? -25.947 -10.617 -21.962 1.00 84.19 189 PRO A CA 1
ATOM 1528 C C . PRO A 1 189 ? -25.612 -9.194 -22.389 1.00 84.19 189 PRO A C 1
ATOM 1530 O O . PRO A 1 189 ? -25.765 -8.250 -21.601 1.00 84.19 189 PRO A O 1
ATOM 1533 N N . ASP A 1 190 ? -25.172 -9.052 -23.636 1.00 75.56 190 ASP A N 1
ATOM 1534 C CA . ASP A 1 190 ? -25.097 -7.728 -24.237 1.00 75.56 190 ASP A CA 1
ATOM 1535 C C . ASP A 1 190 ? -26.494 -7.097 -24.142 1.00 75.56 190 ASP A C 1
ATOM 1537 O O . ASP A 1 190 ? -27.497 -7.811 -24.210 1.00 75.56 190 ASP A O 1
ATOM 1541 N N . ASP A 1 191 ? -26.565 -5.790 -23.902 1.00 75.00 191 ASP A N 1
ATOM 1542 C CA . ASP A 1 191 ? -27.822 -5.059 -23.665 1.00 75.00 191 ASP A CA 1
ATOM 1543 C C . ASP A 1 191 ? -28.461 -5.155 -22.252 1.00 75.00 191 ASP A C 1
ATOM 1545 O O . ASP A 1 191 ? -29.327 -4.349 -21.927 1.00 75.00 191 ASP A O 1
ATOM 1549 N N . PHE A 1 192 ? -28.009 -6.033 -21.339 1.00 80.56 192 PHE A N 1
ATOM 1550 C CA . PHE A 1 192 ? -28.643 -6.190 -20.004 1.00 80.56 192 PHE A CA 1
ATOM 1551 C C . PHE A 1 192 ? -28.698 -4.892 -19.168 1.00 80.56 192 PHE A C 1
ATOM 1553 O O . PHE A 1 192 ? -29.588 -4.714 -18.338 1.00 80.56 192 PHE A O 1
ATOM 1560 N N . TRP A 1 193 ? -27.746 -3.979 -19.389 1.00 84.00 193 TRP A N 1
ATOM 1561 C CA . TRP A 1 193 ? -27.670 -2.682 -18.708 1.00 84.00 193 TRP A CA 1
ATOM 1562 C C . TRP A 1 193 ? -28.120 -1.499 -19.570 1.00 84.00 193 TRP A C 1
ATOM 1564 O O . TRP A 1 193 ? -27.923 -0.352 -19.156 1.00 84.00 193 TRP A O 1
ATOM 1574 N N . ARG A 1 194 ? -28.708 -1.717 -20.755 1.00 78.44 194 ARG A N 1
ATOM 1575 C CA . ARG A 1 194 ? -29.302 -0.592 -21.479 1.00 78.44 194 ARG A CA 1
ATOM 1576 C C . ARG A 1 194 ? -30.551 -0.135 -20.751 1.00 78.44 194 ARG A C 1
ATOM 1578 O O . ARG A 1 194 ? -31.541 -0.842 -20.615 1.00 78.44 194 ARG A O 1
ATOM 1585 N N . LEU A 1 195 ? -30.473 1.101 -20.284 1.00 78.81 195 LEU A N 1
ATOM 1586 C CA . LEU A 1 195 ? -31.584 1.810 -19.660 1.00 78.81 195 LEU A CA 1
ATOM 1587 C C . LEU A 1 195 ? -32.591 2.324 -20.701 1.00 78.81 195 LEU A C 1
ATOM 1589 O O . LEU A 1 195 ? -33.657 2.809 -20.333 1.00 78.81 195 LEU A O 1
ATOM 1593 N N . SER A 1 196 ? -32.246 2.248 -21.989 1.00 76.62 196 SER A N 1
ATOM 1594 C CA . SER A 1 196 ? -33.142 2.543 -23.100 1.00 76.62 196 SER A CA 1
ATOM 1595 C C . SER A 1 196 ? -33.988 1.312 -23.399 1.00 76.62 196 SER A C 1
ATOM 1597 O O . SER A 1 196 ? -33.463 0.303 -23.872 1.00 76.62 196 SER A O 1
ATOM 1599 N N . PHE A 1 197 ? -35.292 1.404 -23.149 1.00 72.38 197 PHE A N 1
ATOM 1600 C CA . PHE A 1 197 ? -36.240 0.474 -23.749 1.00 72.38 197 PHE A CA 1
ATOM 1601 C C . PHE A 1 197 ? -36.110 0.580 -25.276 1.00 72.38 197 PHE A C 1
ATOM 1603 O O . PHE A 1 197 ? -35.917 1.693 -25.767 1.00 72.38 197 PHE A O 1
ATOM 1610 N N . PRO A 1 198 ? -36.169 -0.530 -26.034 1.00 72.44 198 PRO A N 1
ATOM 1611 C CA . PRO A 1 198 ? -36.324 -0.422 -27.476 1.00 72.44 198 PRO A CA 1
ATOM 1612 C C . PRO A 1 198 ? -37.555 0.447 -27.733 1.00 72.44 198 PRO A C 1
ATOM 1614 O O . PRO A 1 198 ? -38.604 0.194 -27.135 1.00 72.44 198 PRO A O 1
ATOM 1617 N N . ASP A 1 199 ? -37.405 1.481 -28.561 1.00 70.25 199 ASP A N 1
ATOM 1618 C CA . ASP A 1 199 ? -38.519 2.317 -28.990 1.00 70.25 199 ASP A CA 1
ATOM 1619 C C . ASP A 1 199 ? -39.495 1.396 -29.724 1.00 70.25 199 ASP A C 1
ATOM 1621 O O . ASP A 1 199 ? -39.320 1.056 -30.893 1.00 70.25 199 ASP A O 1
ATOM 1625 N N . SER A 1 200 ? -40.482 0.877 -28.999 1.00 66.44 200 SER A N 1
ATOM 1626 C CA . SER A 1 200 ? -41.576 0.136 -29.590 1.00 66.44 200 SER A CA 1
ATOM 1627 C C . SER A 1 200 ? -42.409 1.162 -30.345 1.00 66.44 200 SER A C 1
ATOM 1629 O O . SER A 1 200 ? -43.315 1.756 -29.766 1.00 66.44 200 SER A O 1
ATOM 1631 N N . GLU A 1 201 ? -42.076 1.421 -31.606 1.00 63.72 201 GLU A N 1
ATOM 1632 C CA . GLU A 1 201 ? -43.027 2.015 -32.535 1.00 63.72 201 GLU A CA 1
ATOM 1633 C C . GLU A 1 201 ? -44.068 0.931 -32.850 1.00 63.72 201 GLU A C 1
ATOM 1635 O O . GLU A 1 201 ? -43.722 -0.093 -33.449 1.00 63.72 201 GLU A O 1
ATOM 1640 N N . PRO A 1 202 ? -45.329 1.070 -32.406 1.00 67.56 202 PRO A N 1
ATOM 1641 C CA . PRO A 1 202 ? -46.374 0.181 -32.881 1.00 67.56 202 PRO A CA 1
ATOM 1642 C C . PRO A 1 202 ? -46.626 0.473 -34.369 1.00 67.56 202 PRO A C 1
ATOM 1644 O O . PRO A 1 202 ? -46.924 1.613 -34.729 1.00 67.56 202 PRO A O 1
ATOM 1647 N N . GLN A 1 203 ? -46.483 -0.556 -35.212 1.00 54.44 203 GLN A N 1
ATOM 1648 C CA . GLN A 1 203 ? -47.013 -0.577 -36.584 1.00 54.44 203 GLN A CA 1
ATOM 1649 C C . GLN A 1 203 ? -48.542 -0.589 -36.590 1.00 54.44 203 GLN A C 1
ATOM 1651 O O . GLN A 1 203 ? -49.131 -1.240 -35.695 1.00 54.44 203 GLN A O 1
#